Protein AF-B0S498-F1 (afdb_monomer_lite)

Radius of gyration: 23.7 Å; chains: 1; bounding box: 61×38×60 Å

Organism: Finegoldia magna (strain ATCC 29328 / DSM 20472 / WAL 2508) (NCBI:txid334413)

Sequence (225 aa):
MANLSDAFGKVTIRKEGKEMSLELLKKIFEQINTFYYGNLNISEDELEFDKPLDFSTTGRWSLCSTLKDYFDYGFDDFTKKELQNISGLIFDFDYTDYEPGCVLFEEGNITIRAIYEDDKLKTEFIYEESYPIGISAENLENYFIYDDAFDTFTEYGVKNFKKFLKEDLEYQDNEIFKKAYNKLLEMSCEELLKFFKDNEIRFCDNGEDISFVVENILDSVVVES

Structure (mmCIF, N/CA/C/O backbone):
data_AF-B0S498-F1
#
_entry.id   AF-B0S498-F1
#
loop_
_atom_site.group_PDB
_atom_site.id
_atom_site.type_symbol
_atom_site.label_atom_id
_atom_site.label_alt_id
_atom_site.label_comp_id
_atom_site.label_asym_id
_atom_site.label_entity_id
_atom_site.label_seq_id
_atom_site.pdbx_PDB_ins_code
_atom_site.Cartn_x
_atom_site.Cartn_y
_atom_site.Cartn_z
_atom_site.occupancy
_atom_site.B_iso_or_equiv
_atom_site.auth_seq_id
_atom_site.auth_comp_id
_atom_site.auth_asym_id
_atom_site.auth_atom_id
_atom_site.pdbx_PDB_model_num
ATOM 1 N N . MET A 1 1 ? -2.051 -22.794 -4.643 1.00 48.28 1 MET A N 1
ATOM 2 C CA . MET A 1 1 ? -1.201 -21.912 -3.820 1.00 48.28 1 MET A CA 1
ATOM 3 C C . MET A 1 1 ? -2.093 -20.785 -3.345 1.00 48.28 1 MET A C 1
ATOM 5 O O . MET A 1 1 ? -3.055 -20.494 -4.041 1.00 48.28 1 MET A O 1
ATOM 9 N N . ALA A 1 2 ? -1.891 -20.269 -2.136 1.00 54.16 2 ALA A N 1
ATOM 10 C CA . ALA A 1 2 ? -2.567 -19.036 -1.761 1.00 54.16 2 ALA A CA 1
ATOM 11 C C . ALA A 1 2 ? -1.834 -17.903 -2.467 1.00 54.16 2 ALA A C 1
ATOM 13 O O . ALA A 1 2 ? -0.607 -17.874 -2.405 1.00 54.16 2 ALA A O 1
ATOM 14 N N . ASN A 1 3 ? -2.563 -17.055 -3.171 1.00 72.81 3 ASN A N 1
ATOM 15 C CA . ASN A 1 3 ? -1.958 -15.900 -3.798 1.00 72.81 3 ASN A CA 1
ATOM 16 C C . ASN A 1 3 ? -1.733 -14.828 -2.732 1.00 72.81 3 ASN A C 1
ATOM 18 O O . ASN A 1 3 ? -2.527 -14.712 -1.788 1.00 72.81 3 ASN A O 1
ATOM 22 N N . LEU A 1 4 ? -0.627 -14.111 -2.872 1.00 81.38 4 LEU A N 1
ATOM 23 C CA . LEU A 1 4 ? -0.276 -12.993 -2.015 1.00 81.38 4 LEU A CA 1
ATOM 24 C C . LEU A 1 4 ? -0.500 -11.720 -2.815 1.00 81.38 4 LEU A C 1
ATOM 26 O O . LEU A 1 4 ? -0.072 -11.660 -3.966 1.00 81.38 4 LEU A O 1
ATOM 30 N N . SER A 1 5 ? -1.193 -10.768 -2.205 1.00 86.69 5 SER A N 1
ATOM 31 C CA . SER A 1 5 ? -1.403 -9.439 -2.760 1.00 86.69 5 SER A CA 1
ATOM 32 C C . SER A 1 5 ? -0.583 -8.444 -1.963 1.00 86.69 5 SER A C 1
ATOM 34 O O . SER A 1 5 ? -0.554 -8.519 -0.728 1.00 86.69 5 SER A O 1
ATOM 36 N N . ASP A 1 6 ? 0.061 -7.526 -2.665 1.00 89.62 6 ASP A N 1
ATOM 37 C CA . ASP A 1 6 ? 0.717 -6.370 -2.083 1.00 89.62 6 ASP A CA 1
ATOM 38 C C . ASP A 1 6 ? -0.155 -5.144 -2.328 1.00 89.62 6 ASP A C 1
ATOM 40 O O . ASP A 1 6 ? -0.493 -4.819 -3.466 1.00 89.62 6 ASP A O 1
ATOM 44 N N . ALA A 1 7 ? -0.506 -4.450 -1.248 1.00 92.06 7 ALA A N 1
ATOM 45 C CA . ALA A 1 7 ? -1.235 -3.199 -1.318 1.00 92.06 7 ALA A CA 1
ATOM 46 C C . ALA A 1 7 ? -0.458 -2.076 -0.644 1.00 92.06 7 ALA A C 1
ATOM 48 O O . ALA A 1 7 ? 0.172 -2.263 0.399 1.00 92.06 7 ALA A O 1
ATOM 49 N N . PHE A 1 8 ? -0.527 -0.890 -1.225 1.00 93.06 8 PHE A N 1
ATOM 50 C CA . PHE A 1 8 ? 0.131 0.304 -0.716 1.00 93.06 8 PHE A CA 1
ATOM 51 C C . PHE A 1 8 ? -0.717 1.537 -0.992 1.00 93.06 8 PHE A C 1
ATOM 53 O O . PHE A 1 8 ? -1.588 1.535 -1.861 1.00 93.06 8 PHE A O 1
ATOM 60 N N . GLY A 1 9 ? -0.462 2.607 -0.251 1.00 94.31 9 GLY A N 1
ATOM 61 C CA . GLY A 1 9 ? -1.152 3.871 -0.456 1.00 94.31 9 GLY A CA 1
ATOM 62 C C . GLY A 1 9 ? -1.190 4.711 0.805 1.00 94.31 9 GLY A C 1
ATOM 63 O O . GLY A 1 9 ? -0.246 4.713 1.599 1.00 94.31 9 GLY A O 1
ATOM 64 N N . LYS A 1 10 ? -2.292 5.437 0.989 1.00 96.00 10 LYS A N 1
ATOM 65 C CA . LYS A 1 10 ? -2.517 6.295 2.149 1.00 96.00 10 LYS A CA 1
ATOM 66 C C . LYS A 1 10 ? -3.652 5.764 3.008 1.00 96.00 10 LYS A C 1
ATOM 68 O O . LYS A 1 10 ? -4.699 5.376 2.507 1.00 96.00 10 LYS A O 1
ATOM 73 N N . VAL A 1 11 ? -3.476 5.827 4.321 1.00 96.00 11 VAL A N 1
ATOM 74 C CA . VAL A 1 11 ? -4.540 5.568 5.289 1.00 96.00 11 VAL A CA 1
ATOM 75 C C . VAL A 1 11 ? -4.715 6.763 6.210 1.00 96.00 11 VAL A C 1
ATOM 77 O O . VAL A 1 11 ? -3.753 7.297 6.756 1.00 96.00 11 VAL A O 1
ATOM 80 N N . THR A 1 12 ? -5.957 7.200 6.393 1.00 97.00 12 THR A N 1
ATOM 81 C CA . THR A 1 12 ? -6.322 8.226 7.372 1.00 97.00 12 THR A CA 1
ATOM 82 C C . THR A 1 12 ? -7.099 7.585 8.509 1.00 97.00 12 THR A C 1
ATOM 84 O O . THR A 1 12 ? -8.180 7.027 8.310 1.00 97.00 12 THR A O 1
ATOM 87 N N . ILE A 1 13 ? -6.565 7.694 9.724 1.00 95.88 13 ILE A N 1
ATOM 88 C CA . ILE A 1 13 ? -7.162 7.097 10.921 1.00 95.88 13 ILE A CA 1
ATOM 89 C C . ILE A 1 13 ? -7.953 8.170 11.670 1.00 95.88 13 ILE A C 1
ATOM 91 O O . ILE A 1 13 ? -7.397 9.174 12.114 1.00 95.88 13 ILE A O 1
ATOM 95 N N . ARG A 1 14 ? -9.259 7.965 11.836 1.00 95.94 14 ARG A N 1
ATOM 96 C CA . ARG A 1 14 ? -10.190 8.898 12.494 1.00 95.94 14 ARG A CA 1
ATOM 97 C C . ARG A 1 14 ? -10.864 8.231 13.686 1.00 95.94 14 ARG A C 1
ATOM 99 O O . ARG A 1 14 ? -10.875 7.009 13.799 1.00 95.94 14 ARG A O 1
ATOM 106 N N . LYS A 1 15 ? -11.467 9.025 14.571 1.00 94.06 15 LYS A N 1
ATOM 107 C CA . LYS A 1 15 ? -12.192 8.517 15.746 1.00 94.06 15 LYS A CA 1
ATOM 108 C C . LYS A 1 15 ? -13.524 9.220 15.965 1.00 94.06 15 LYS A C 1
ATOM 110 O O . LYS A 1 15 ? -13.595 10.448 16.006 1.00 94.06 15 LYS A O 1
ATOM 115 N N . GLU A 1 16 ? -14.571 8.443 16.202 1.00 89.19 16 GLU A N 1
ATOM 116 C CA . GLU A 1 16 ? -15.878 8.938 16.638 1.00 89.19 16 GLU A CA 1
ATOM 117 C C . GLU A 1 16 ? -15.912 9.096 18.163 1.00 89.19 16 GLU A C 1
ATOM 119 O O . GLU A 1 16 ? -16.619 8.399 18.883 1.00 89.19 16 GLU A O 1
ATOM 124 N N . GLY A 1 17 ? -15.103 10.012 18.696 1.00 77.81 17 GLY A N 1
ATOM 125 C CA . GLY A 1 17 ? -15.084 10.287 20.132 1.00 77.81 17 GLY A CA 1
ATOM 126 C C . GLY A 1 17 ? -13.739 10.764 20.657 1.00 77.81 17 GLY A C 1
ATOM 127 O O . GLY A 1 17 ? -12.771 10.937 19.921 1.00 77.81 17 GLY A O 1
ATOM 128 N N . LYS A 1 18 ? -13.683 11.009 21.969 1.00 78.50 18 LYS A N 1
ATOM 129 C CA . LYS A 1 18 ? -12.478 11.516 22.650 1.00 78.50 18 LYS A CA 1
ATOM 130 C C . LYS A 1 18 ? -11.717 10.457 23.448 1.00 78.50 18 LYS A C 1
ATOM 132 O O . LYS A 1 18 ? -10.611 10.740 23.887 1.00 78.50 18 LYS A O 1
ATOM 137 N N . GLU A 1 19 ? -12.295 9.271 23.629 1.00 88.50 19 GLU A N 1
ATOM 138 C CA . GLU A 1 19 ? -11.745 8.222 24.501 1.00 88.50 19 GLU A CA 1
ATOM 139 C C . GLU A 1 19 ? -10.596 7.432 23.855 1.00 88.50 19 GLU A C 1
ATOM 141 O O . GLU A 1 19 ? -9.786 6.829 24.558 1.00 88.50 19 GLU A O 1
ATOM 146 N N . MET A 1 20 ? -10.494 7.457 22.523 1.00 92.88 20 MET A N 1
ATOM 147 C CA . MET A 1 20 ? -9.410 6.807 21.794 1.00 92.88 20 MET A CA 1
ATOM 148 C C . MET A 1 20 ? -8.131 7.659 21.842 1.00 92.88 20 MET A C 1
ATOM 150 O O . MET A 1 20 ? -8.094 8.789 21.327 1.00 92.88 20 MET A O 1
ATOM 154 N N . SER A 1 21 ? -7.083 7.113 22.465 1.00 92.50 21 SER A N 1
ATOM 155 C CA . SER A 1 21 ? -5.775 7.759 22.624 1.00 92.50 21 SER A CA 1
ATOM 156 C C . SER A 1 21 ? -4.760 7.265 21.593 1.00 92.50 21 SER A C 1
ATOM 158 O O . SER A 1 21 ? -4.960 6.237 20.945 1.00 92.50 21 SER A O 1
ATOM 160 N N . LEU A 1 22 ? -3.664 8.010 21.435 1.00 92.38 22 LEU A N 1
ATOM 161 C CA . LEU A 1 22 ? -2.587 7.614 20.531 1.00 92.38 22 LEU A CA 1
ATOM 162 C C . LEU A 1 22 ? -1.833 6.387 21.063 1.00 92.38 22 LEU A C 1
ATOM 164 O O . LEU A 1 22 ? -1.453 5.520 20.291 1.00 92.38 22 LEU A O 1
ATOM 168 N N . GLU A 1 23 ? -1.666 6.271 22.379 1.00 93.00 23 GLU A N 1
ATOM 169 C CA . GLU A 1 23 ? -1.033 5.109 23.013 1.00 93.00 23 GLU A CA 1
ATOM 170 C C . GLU A 1 23 ? -1.834 3.830 22.765 1.00 93.00 23 GLU A C 1
ATOM 172 O O . GLU A 1 23 ? -1.258 2.788 22.467 1.00 93.00 23 GLU A O 1
ATOM 177 N N . LEU A 1 24 ? -3.167 3.913 22.840 1.00 93.38 24 LEU A N 1
ATOM 178 C CA . LEU A 1 24 ? -4.020 2.777 22.509 1.00 93.38 24 LEU A CA 1
ATOM 179 C C . LEU A 1 24 ? -3.930 2.438 21.016 1.00 93.38 24 LEU A C 1
ATOM 181 O O . LEU A 1 24 ? -3.909 1.262 20.677 1.00 93.38 24 LEU A O 1
ATOM 185 N N . LEU A 1 25 ? -3.817 3.440 20.134 1.00 92.75 25 LEU A N 1
ATOM 186 C CA . LEU A 1 25 ? -3.608 3.211 18.701 1.00 92.75 25 LEU A CA 1
ATOM 187 C C . LEU A 1 25 ? -2.292 2.471 18.440 1.00 92.75 25 LEU A C 1
ATOM 189 O O . LEU A 1 25 ? -2.287 1.494 17.702 1.00 92.75 25 LEU A O 1
ATOM 193 N N . LYS A 1 26 ? -1.198 2.881 19.086 1.00 91.19 26 LYS A N 1
ATOM 194 C CA . LYS A 1 26 ? 0.100 2.200 18.969 1.00 91.19 26 LYS A CA 1
ATOM 195 C C . LYS A 1 26 ? 0.010 0.736 19.397 1.00 91.19 26 LYS A C 1
ATOM 197 O O . LYS A 1 26 ? 0.412 -0.138 18.642 1.00 91.19 26 LYS A O 1
ATOM 202 N N . LYS A 1 27 ? -0.645 0.462 20.530 1.00 90.44 27 LYS A N 1
ATOM 203 C CA . LYS A 1 27 ? -0.898 -0.910 21.002 1.00 90.44 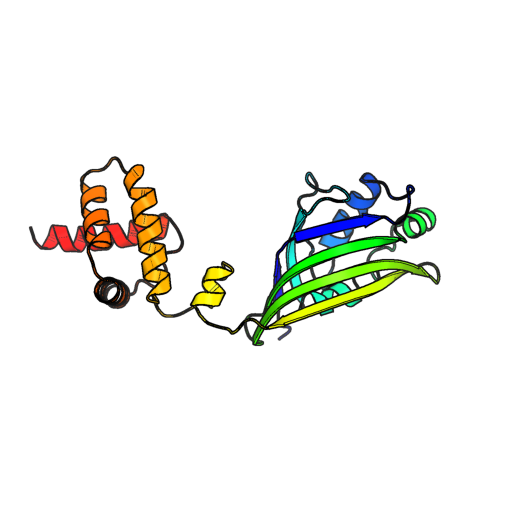27 LYS A CA 1
ATOM 204 C C . LYS A 1 27 ? -1.705 -1.750 19.998 1.00 90.44 27 LYS A C 1
ATOM 206 O O . LYS A 1 27 ? -1.483 -2.949 19.883 1.00 90.44 27 LYS A O 1
ATOM 211 N N . ILE A 1 28 ? -2.655 -1.147 19.276 1.00 89.88 28 ILE A N 1
ATOM 212 C CA . ILE A 1 28 ? -3.391 -1.833 18.199 1.00 89.88 28 ILE A CA 1
ATOM 213 C C . ILE A 1 28 ? -2.435 -2.227 17.068 1.00 89.88 28 ILE A C 1
ATOM 215 O O . ILE A 1 28 ? -2.462 -3.371 16.628 1.00 89.88 28 ILE A O 1
ATOM 219 N N . PHE A 1 29 ? -1.580 -1.308 16.617 1.00 87.38 29 PHE A N 1
ATOM 220 C CA . PHE A 1 29 ? -0.635 -1.563 15.525 1.00 87.38 29 PHE A CA 1
ATOM 221 C C . PHE A 1 29 ? 0.437 -2.598 15.879 1.00 87.38 29 PHE A C 1
ATOM 223 O O . PHE A 1 29 ? 0.739 -3.449 15.045 1.00 87.38 29 PHE A O 1
ATOM 230 N N . GLU A 1 30 ? 0.927 -2.607 17.121 1.00 85.12 30 GLU A N 1
ATOM 231 C CA . GLU A 1 30 ? 1.810 -3.669 17.630 1.00 85.12 30 GLU A CA 1
ATOM 232 C C . GLU A 1 30 ? 1.182 -5.058 17.449 1.00 85.12 30 GLU A C 1
ATOM 234 O O . GLU A 1 30 ? 1.871 -6.023 17.120 1.00 85.12 30 GLU A O 1
ATOM 239 N N . GLN A 1 31 ? -0.139 -5.154 17.623 1.00 82.62 31 GLN A N 1
ATOM 240 C CA . GLN A 1 31 ? -0.850 -6.418 17.524 1.00 82.62 31 GLN A CA 1
ATOM 241 C C . GLN A 1 31 ? -1.204 -6.792 16.086 1.00 82.62 31 GLN A C 1
ATOM 243 O O . GLN A 1 31 ? -1.031 -7.944 15.685 1.00 82.62 31 GLN A O 1
ATOM 248 N N . ILE A 1 32 ? -1.663 -5.832 15.285 1.00 78.69 32 ILE A N 1
ATOM 249 C CA . ILE A 1 32 ? -2.061 -6.096 13.899 1.00 78.69 32 ILE A CA 1
ATOM 250 C C . ILE A 1 32 ? -0.853 -6.397 13.002 1.00 78.69 32 ILE A C 1
ATOM 252 O O . ILE A 1 32 ? -0.960 -7.221 12.099 1.00 78.69 32 ILE A O 1
ATOM 256 N N . ASN A 1 33 ? 0.330 -5.859 13.303 1.00 65.31 33 ASN A N 1
ATOM 257 C CA . ASN A 1 33 ? 1.570 -6.224 12.603 1.00 65.31 33 ASN A CA 1
ATOM 258 C C . ASN A 1 33 ? 1.952 -7.710 12.738 1.00 65.31 33 ASN A C 1
ATOM 260 O O . ASN A 1 33 ? 2.867 -8.177 12.063 1.00 65.31 33 ASN A O 1
ATOM 264 N N . THR A 1 34 ? 1.272 -8.465 13.606 1.00 64.25 34 THR A N 1
ATOM 265 C CA . THR A 1 34 ? 1.464 -9.914 13.763 1.00 64.25 34 THR A CA 1
ATOM 266 C C . THR A 1 34 ? 0.379 -10.747 13.074 1.00 64.25 34 THR A C 1
ATOM 268 O O . THR A 1 34 ? 0.360 -11.976 13.207 1.00 64.25 34 THR A O 1
ATOM 271 N N . PHE A 1 35 ? -0.551 -10.107 12.359 1.00 63.66 35 PHE A N 1
ATOM 272 C CA . PHE A 1 35 ? -1.758 -10.755 11.875 1.00 63.66 35 PHE A CA 1
ATOM 273 C C . PHE A 1 35 ? -1.502 -11.693 10.690 1.00 63.66 35 PHE A C 1
ATOM 275 O O . PHE A 1 35 ? -0.927 -11.341 9.668 1.00 63.66 35 PHE A O 1
ATOM 282 N N . TYR A 1 36 ? -2.000 -12.925 10.816 1.00 59.09 36 TYR A N 1
ATOM 283 C CA . TYR A 1 36 ? -1.701 -14.031 9.900 1.00 59.09 36 TYR A CA 1
ATOM 284 C C . TYR A 1 36 ? -2.183 -13.818 8.452 1.00 59.09 36 TYR A C 1
ATOM 286 O O . TYR A 1 36 ? -1.681 -14.477 7.541 1.00 59.09 36 TYR A O 1
ATOM 294 N N . TYR A 1 37 ? -3.173 -12.947 8.237 1.00 63.12 37 TYR A N 1
ATOM 295 C CA . TYR A 1 37 ? -3.784 -12.735 6.920 1.00 63.12 37 TYR A CA 1
ATOM 296 C C . TYR A 1 37 ? -3.273 -11.493 6.187 1.00 63.12 37 TYR A C 1
ATOM 298 O O . TYR A 1 37 ? -3.496 -11.398 4.983 1.00 63.12 37 TYR A O 1
ATOM 306 N N . GLY A 1 38 ? -2.547 -10.605 6.867 1.00 66.88 38 GLY A N 1
ATOM 307 C CA . GLY A 1 38 ? -1.860 -9.476 6.255 1.00 66.88 38 GLY A CA 1
ATOM 308 C C . GLY A 1 38 ? -1.285 -8.522 7.295 1.00 66.88 38 GLY A C 1
ATOM 309 O O . GLY A 1 38 ? -1.884 -8.331 8.352 1.00 66.88 38 GLY A O 1
ATOM 310 N N . ASN A 1 39 ? -0.126 -7.939 6.993 1.00 75.50 39 ASN A N 1
ATOM 311 C CA . ASN A 1 39 ? 0.578 -7.026 7.895 1.00 75.50 39 ASN A CA 1
ATOM 312 C C . ASN A 1 39 ? 0.369 -5.580 7.441 1.00 75.50 39 ASN A C 1
ATOM 314 O O . ASN A 1 39 ? 0.920 -5.204 6.413 1.00 75.50 39 ASN A O 1
ATOM 318 N N . LEU A 1 40 ? -0.363 -4.756 8.201 1.00 83.56 40 LEU A N 1
ATOM 319 C CA . LEU A 1 40 ? -0.485 -3.326 7.896 1.00 83.56 40 LEU A CA 1
ATOM 320 C C . LEU A 1 40 ? 0.714 -2.544 8.443 1.00 83.56 40 LEU A C 1
ATOM 322 O O . LEU A 1 40 ? 0.694 -2.065 9.576 1.00 83.56 40 LEU A O 1
ATOM 326 N N . ASN A 1 41 ? 1.734 -2.356 7.614 1.00 85.25 41 ASN A N 1
ATOM 327 C CA . ASN A 1 41 ? 2.936 -1.633 7.997 1.00 85.25 41 ASN A CA 1
ATOM 328 C C . ASN A 1 41 ? 2.710 -0.122 7.894 1.00 85.25 41 ASN A C 1
ATOM 330 O O . ASN A 1 41 ? 2.558 0.425 6.802 1.00 85.25 41 ASN A O 1
ATOM 334 N N . ILE A 1 42 ? 2.747 0.548 9.043 1.00 84.94 42 ILE A N 1
ATOM 335 C CA . ILE A 1 42 ? 2.844 2.004 9.178 1.00 84.94 42 ILE A CA 1
ATOM 336 C C . ILE A 1 42 ? 3.977 2.283 10.162 1.00 84.94 42 ILE A C 1
ATOM 338 O O . ILE A 1 42 ? 4.123 1.568 11.155 1.00 84.94 42 ILE A O 1
ATOM 342 N N . SER A 1 43 ? 4.776 3.319 9.913 1.00 79.94 43 SER A N 1
ATOM 343 C CA . SER A 1 43 ? 5.805 3.742 10.864 1.00 79.94 43 SER A CA 1
ATOM 344 C C . SER A 1 43 ? 5.161 4.163 12.194 1.00 79.94 43 SER A C 1
ATOM 346 O O . SER A 1 43 ? 4.377 5.111 12.247 1.00 79.94 43 SER A O 1
ATOM 348 N N . GLU A 1 44 ? 5.480 3.470 13.291 1.00 74.31 44 GLU A N 1
ATOM 349 C CA . GLU A 1 44 ? 4.886 3.730 14.616 1.00 74.31 44 GLU A CA 1
ATOM 350 C C . GLU A 1 44 ? 5.156 5.151 15.140 1.00 74.31 44 GLU A C 1
ATOM 352 O O . GLU A 1 44 ? 4.378 5.698 15.935 1.00 74.31 44 GLU A O 1
ATOM 357 N N . ASP A 1 45 ? 6.262 5.753 14.700 1.00 80.25 45 ASP A N 1
ATOM 358 C CA . ASP A 1 45 ? 6.646 7.127 15.026 1.00 80.25 45 ASP A CA 1
ATOM 359 C C . ASP A 1 45 ? 5.831 8.168 14.244 1.00 80.25 45 ASP A C 1
ATOM 361 O O . ASP A 1 45 ? 5.769 9.330 14.648 1.00 80.25 45 ASP A O 1
ATOM 365 N N . GLU A 1 46 ? 5.160 7.748 13.170 1.00 84.38 46 GLU A N 1
ATOM 366 C CA . GLU A 1 46 ? 4.336 8.595 12.303 1.00 84.38 46 GLU A CA 1
ATOM 367 C C . GLU A 1 46 ? 2.836 8.453 12.582 1.00 84.38 46 GLU A C 1
ATOM 369 O O . GLU A 1 46 ? 2.043 9.226 12.047 1.00 84.38 46 GLU A O 1
ATOM 374 N N . LEU A 1 47 ? 2.429 7.506 13.440 1.00 89.88 47 LEU A N 1
ATOM 375 C CA . LEU A 1 47 ? 1.024 7.313 13.793 1.00 89.88 47 LEU A CA 1
ATOM 376 C C . LEU A 1 47 ? 0.416 8.601 14.363 1.00 89.88 47 LEU A C 1
ATOM 378 O O . LEU A 1 47 ? 0.807 9.097 15.422 1.00 89.88 47 LEU A O 1
ATOM 382 N N . GLU A 1 48 ? -0.602 9.106 13.675 1.00 92.44 48 GLU A N 1
ATOM 383 C CA . GLU A 1 48 ? -1.360 10.285 14.068 1.00 92.44 48 GLU A CA 1
ATOM 384 C C . GLU A 1 48 ? -2.807 10.171 13.574 1.00 92.44 48 GLU A C 1
ATOM 386 O O . GLU A 1 48 ? -3.090 9.556 12.547 1.00 92.44 48 GLU A O 1
ATOM 391 N N . PHE A 1 49 ? -3.743 10.762 14.319 1.00 94.44 49 PHE A N 1
ATOM 392 C CA . PHE A 1 49 ? -5.130 10.855 13.872 1.00 94.44 49 PHE A CA 1
ATOM 393 C C . PHE A 1 49 ? -5.295 11.954 12.824 1.00 94.44 49 PHE A C 1
ATOM 395 O O . PHE A 1 49 ? -4.597 12.967 12.854 1.00 94.44 49 PHE A O 1
ATOM 402 N N . ASP A 1 50 ? -6.285 11.778 11.951 1.00 95.12 50 ASP A N 1
ATOM 403 C CA . ASP A 1 50 ? -6.753 12.789 11.001 1.00 95.12 50 ASP A CA 1
ATOM 404 C C . ASP A 1 50 ? -5.666 13.285 10.025 1.00 95.12 50 ASP A C 1
ATOM 406 O O . ASP A 1 50 ? -5.777 14.371 9.451 1.00 95.12 50 ASP A O 1
ATOM 410 N N . LYS A 1 51 ? -4.621 12.475 9.812 1.00 94.31 51 LYS A N 1
ATOM 411 C CA . LYS A 1 51 ? -3.585 12.696 8.803 1.00 94.31 51 LYS A CA 1
ATOM 412 C C . LYS A 1 51 ? -3.472 11.493 7.868 1.00 94.31 51 LYS A C 1
ATOM 414 O O . LYS A 1 51 ? -3.585 10.366 8.345 1.00 94.31 51 LYS A O 1
ATOM 419 N N . PRO A 1 52 ? -3.221 11.719 6.567 1.00 95.56 52 PRO A N 1
ATOM 420 C CA . PRO A 1 52 ? -2.861 10.647 5.651 1.00 95.56 52 PRO A CA 1
ATOM 421 C C . PRO A 1 52 ? -1.472 10.103 5.998 1.00 95.56 52 PRO A C 1
ATOM 423 O O . PRO A 1 52 ? -0.497 10.857 5.991 1.00 95.56 52 PRO A O 1
ATOM 426 N N . LEU A 1 53 ? -1.393 8.806 6.272 1.00 93.81 53 LEU A N 1
ATOM 427 C CA . LEU A 1 53 ? -0.167 8.069 6.572 1.00 93.81 53 LEU A CA 1
ATOM 428 C C . LEU A 1 53 ? 0.131 7.106 5.432 1.00 93.81 53 LEU A C 1
ATOM 430 O O . LEU A 1 53 ? -0.795 6.504 4.894 1.00 93.81 53 LEU A O 1
ATOM 434 N N . ASP A 1 54 ? 1.400 6.959 5.064 1.00 93.12 54 ASP A N 1
ATOM 435 C CA . ASP A 1 54 ? 1.799 5.898 4.142 1.00 93.12 54 ASP A CA 1
ATOM 436 C C . ASP A 1 54 ? 1.587 4.535 4.797 1.00 93.12 54 ASP A C 1
ATOM 438 O O . ASP A 1 54 ? 1.923 4.339 5.968 1.00 93.12 54 ASP A O 1
ATOM 442 N N . PHE A 1 55 ? 1.032 3.596 4.037 1.00 92.06 55 PHE A N 1
ATOM 443 C CA . PHE A 1 55 ? 0.975 2.202 4.444 1.00 92.06 55 PHE A CA 1
ATOM 444 C C . PHE A 1 55 ? 1.439 1.287 3.321 1.00 92.06 55 PHE A C 1
ATOM 446 O O . PHE A 1 55 ? 1.291 1.587 2.133 1.00 92.06 55 PHE A O 1
ATOM 453 N N . SER A 1 56 ? 1.943 0.130 3.725 1.00 90.56 56 SER A N 1
ATOM 454 C CA . SER A 1 56 ? 2.078 -1.031 2.859 1.00 90.56 56 SER A CA 1
ATOM 455 C C . SER A 1 56 ? 1.587 -2.271 3.589 1.00 90.56 56 SER A C 1
ATOM 457 O O . SER A 1 56 ? 1.670 -2.370 4.813 1.00 90.56 56 SER A O 1
ATOM 459 N N . THR A 1 57 ? 1.052 -3.230 2.852 1.00 88.19 57 THR A N 1
ATOM 460 C CA . THR A 1 57 ? 0.662 -4.523 3.397 1.00 88.19 57 THR A CA 1
ATOM 461 C C . THR A 1 57 ? 0.862 -5.615 2.377 1.00 88.19 57 THR A C 1
ATOM 463 O O . THR A 1 57 ? 0.592 -5.432 1.198 1.00 88.19 57 THR A O 1
ATOM 466 N N . THR A 1 58 ? 1.276 -6.771 2.875 1.00 86.44 58 THR A N 1
ATOM 467 C CA . THR A 1 58 ? 1.290 -8.017 2.118 1.00 86.44 58 THR A CA 1
ATOM 468 C C . THR A 1 58 ? 0.276 -8.929 2.774 1.00 86.44 58 THR A C 1
ATOM 470 O O . THR A 1 58 ? 0.393 -9.228 3.967 1.00 86.44 58 THR A O 1
ATOM 473 N N . GLY A 1 59 ? -0.741 -9.332 2.023 1.00 80.75 59 GLY A N 1
ATOM 474 C CA . GLY A 1 59 ? -1.871 -10.102 2.521 1.00 80.75 59 GLY A CA 1
ATOM 475 C C . GLY A 1 59 ? -2.128 -11.355 1.705 1.00 80.75 59 GLY A C 1
ATOM 476 O O . GLY A 1 59 ? -1.689 -11.507 0.566 1.00 80.75 59 GLY A O 1
ATOM 477 N N . ARG A 1 60 ? -2.858 -12.291 2.306 1.00 75.62 60 ARG A N 1
ATOM 478 C CA . ARG A 1 60 ? -3.422 -13.422 1.575 1.00 75.62 60 ARG A CA 1
ATOM 479 C C . ARG A 1 60 ? -4.706 -12.920 0.918 1.00 75.62 60 ARG A C 1
ATOM 481 O O . ARG A 1 60 ? -5.674 -12.696 1.638 1.00 75.62 60 ARG A O 1
ATOM 488 N N . TRP A 1 61 ? -4.711 -12.818 -0.415 1.00 82.19 61 TRP A N 1
ATOM 489 C CA . TRP A 1 61 ? -5.750 -12.156 -1.232 1.00 82.19 61 TRP A CA 1
ATOM 490 C C . TRP A 1 61 ? -5.701 -10.619 -1.197 1.00 82.19 61 TRP A C 1
ATOM 492 O O . TRP A 1 61 ? -4.912 -10.036 -0.461 1.00 82.19 61 TRP A O 1
ATOM 502 N N . SER A 1 62 ? -6.591 -9.986 -1.969 1.00 87.62 62 SER A N 1
ATOM 503 C CA . SER A 1 62 ? -6.793 -8.530 -2.033 1.00 87.62 62 SER A CA 1
ATOM 504 C C . SER A 1 62 ? -6.858 -7.850 -0.656 1.00 87.62 62 SER A C 1
ATOM 506 O O . SER A 1 62 ? -7.417 -8.429 0.291 1.00 87.62 62 SER A O 1
ATOM 508 N N . LEU A 1 63 ? -6.476 -6.579 -0.580 1.00 90.44 63 LEU A N 1
ATOM 509 C CA . LEU A 1 63 ? -6.628 -5.708 0.582 1.00 90.44 63 LEU A CA 1
ATOM 510 C C . LEU A 1 63 ? -8.051 -5.737 1.143 1.00 90.44 63 LEU A C 1
ATOM 512 O O . LEU A 1 63 ? -8.224 -5.977 2.334 1.00 90.44 63 LEU A O 1
ATOM 516 N N . CYS A 1 64 ? -9.075 -5.574 0.299 1.00 89.81 64 CYS A N 1
ATOM 517 C CA . CYS A 1 64 ? -10.476 -5.625 0.733 1.00 89.81 64 CYS A CA 1
ATOM 518 C C . CYS A 1 64 ? -10.791 -6.915 1.506 1.00 89.81 64 CYS A C 1
ATOM 520 O O . CYS A 1 64 ? -11.363 -6.886 2.596 1.00 89.81 64 CYS A O 1
ATOM 522 N N . SER A 1 65 ? -10.366 -8.062 0.973 1.00 87.81 65 SER A N 1
ATOM 523 C CA . SER A 1 65 ? -10.552 -9.358 1.632 1.00 87.81 65 SER A CA 1
ATOM 524 C C . SER A 1 65 ? -9.798 -9.456 2.959 1.00 87.81 65 SER A C 1
ATOM 526 O O . SER A 1 65 ? -10.342 -10.012 3.909 1.00 87.81 65 SER A O 1
ATOM 528 N N . THR A 1 66 ? -8.593 -8.889 3.044 1.00 87.44 66 THR A N 1
ATOM 529 C CA . THR A 1 66 ? -7.815 -8.819 4.292 1.00 87.44 66 THR A CA 1
ATOM 530 C C . THR A 1 66 ? -8.512 -7.946 5.337 1.00 87.44 66 THR A C 1
ATOM 532 O O . THR A 1 66 ? -8.547 -8.292 6.517 1.00 87.44 66 THR A O 1
ATOM 535 N N . LEU A 1 67 ? -9.119 -6.838 4.908 1.00 90.56 67 LEU A N 1
ATOM 536 C CA . LEU A 1 67 ? -9.776 -5.889 5.799 1.00 90.56 67 LEU A CA 1
ATOM 537 C C . LEU A 1 67 ? -11.131 -6.383 6.336 1.00 90.56 67 LEU A C 1
ATOM 539 O O . LEU A 1 67 ? -11.577 -5.865 7.351 1.00 90.56 67 LEU A O 1
ATOM 543 N N . LYS A 1 68 ? -11.781 -7.384 5.722 1.00 88.88 68 LYS A N 1
ATOM 544 C CA . LYS A 1 68 ? -13.099 -7.912 6.161 1.00 88.88 68 LYS A CA 1
ATOM 545 C C . LYS A 1 68 ? -13.158 -8.338 7.617 1.00 88.88 68 LYS A C 1
ATOM 547 O O . LYS A 1 68 ? -14.158 -8.071 8.272 1.00 88.88 68 LYS A O 1
ATOM 552 N N . ASP A 1 69 ? -12.077 -8.931 8.101 1.00 86.50 69 ASP A N 1
ATOM 553 C CA . ASP A 1 69 ? -12.000 -9.488 9.448 1.00 86.50 69 ASP A CA 1
ATOM 554 C C . ASP A 1 69 ? -10.912 -8.785 10.286 1.00 86.50 69 ASP A C 1
ATOM 556 O O . ASP A 1 69 ? -10.364 -9.362 11.227 1.00 86.50 69 ASP A O 1
ATOM 560 N N . TYR A 1 70 ? -10.561 -7.544 9.927 1.00 88.06 70 TYR A N 1
ATOM 561 C CA . TYR A 1 70 ? -9.408 -6.815 10.469 1.00 88.06 70 TYR A CA 1
ATOM 562 C C . TYR A 1 70 ? -9.448 -6.642 11.994 1.00 88.06 70 TYR A C 1
ATOM 564 O O . TYR A 1 70 ? -8.434 -6.793 12.672 1.00 88.06 70 TYR A O 1
ATOM 572 N N . PHE A 1 71 ? -10.626 -6.351 12.550 1.00 90.88 71 PHE A N 1
ATOM 573 C CA . PHE A 1 71 ? -10.848 -6.200 13.992 1.00 90.88 71 PHE A CA 1
ATOM 574 C C . PHE A 1 71 ? -11.410 -7.447 14.677 1.00 90.88 71 PHE A C 1
ATOM 576 O O . PHE A 1 71 ? -11.565 -7.460 15.899 1.00 90.88 71 PHE A O 1
ATOM 583 N N . ASP A 1 72 ? -11.723 -8.490 13.914 1.00 89.38 72 ASP A N 1
ATOM 584 C CA . ASP A 1 72 ? -12.464 -9.658 14.395 1.00 89.38 72 ASP A CA 1
ATOM 585 C C . ASP A 1 72 ? -11.573 -10.617 15.203 1.00 89.38 72 ASP A C 1
ATOM 587 O O . ASP A 1 72 ? -12.059 -11.455 15.970 1.00 89.38 72 ASP A O 1
ATOM 591 N N . TYR A 1 73 ? -10.254 -10.475 15.062 1.00 83.88 73 TYR A N 1
ATOM 592 C CA . TYR A 1 73 ? -9.250 -11.365 15.631 1.00 83.88 73 TYR A CA 1
ATOM 593 C C . TYR A 1 73 ? -8.059 -10.588 16.200 1.00 83.88 73 TYR A C 1
ATOM 595 O O . TYR A 1 73 ? -7.766 -9.473 15.789 1.00 83.88 73 TYR A O 1
ATOM 603 N N . GLY A 1 74 ? -7.332 -11.203 17.138 1.00 80.25 74 GLY A N 1
ATOM 604 C CA . GLY A 1 74 ? -6.073 -10.658 17.658 1.00 80.25 74 GLY A CA 1
ATOM 605 C C . GLY A 1 74 ? -6.213 -9.709 18.849 1.00 80.25 74 GLY A C 1
ATOM 606 O O . GLY A 1 74 ? -5.201 -9.313 19.404 1.00 80.25 74 GLY A O 1
ATOM 607 N N . PHE A 1 75 ? -7.421 -9.398 19.322 1.00 87.88 75 PHE A N 1
ATOM 608 C CA . PHE A 1 75 ? -7.636 -8.439 20.419 1.00 87.88 75 PHE A CA 1
ATOM 609 C C . PHE A 1 75 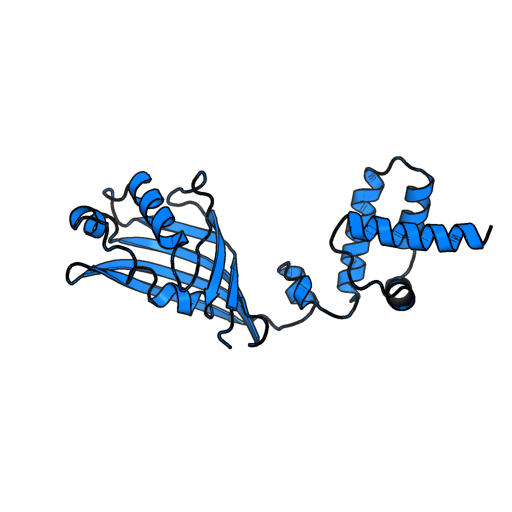? -7.900 -9.080 21.794 1.00 87.88 75 PHE A C 1
ATOM 611 O O . PHE A 1 75 ? -8.409 -8.417 22.696 1.00 87.88 75 PHE A O 1
ATOM 618 N N . ASP A 1 76 ? -7.539 -10.352 21.983 1.00 85.62 76 ASP A N 1
ATOM 619 C CA . ASP A 1 76 ? -7.820 -11.097 23.223 1.00 85.62 76 ASP A CA 1
ATOM 620 C C . ASP A 1 76 ? -7.097 -10.525 24.463 1.00 85.62 76 ASP A C 1
ATOM 622 O O . ASP A 1 76 ? -7.594 -10.650 25.584 1.00 85.62 76 ASP A O 1
ATOM 626 N N . ASP A 1 77 ? -5.958 -9.848 24.271 1.00 89.19 77 ASP A N 1
ATOM 627 C CA . ASP A 1 77 ? -5.161 -9.228 25.344 1.00 89.19 77 ASP A CA 1
ATOM 628 C C . ASP A 1 77 ? -5.654 -7.826 25.755 1.00 89.19 77 ASP A C 1
ATOM 630 O O . ASP A 1 77 ? -5.094 -7.182 26.653 1.00 89.19 77 ASP A O 1
ATOM 634 N N . PHE A 1 78 ? -6.701 -7.316 25.106 1.00 92.50 78 PHE A N 1
ATOM 635 C CA . PHE A 1 78 ? -7.289 -6.022 25.427 1.00 92.50 78 PHE A CA 1
ATOM 636 C C . PHE A 1 78 ? -8.393 -6.183 26.469 1.00 92.50 78 PHE A C 1
ATOM 638 O O . PHE A 1 78 ? -9.254 -7.060 26.414 1.00 92.50 78 PHE A O 1
ATOM 645 N N . THR A 1 79 ? -8.406 -5.280 27.441 1.00 94.88 79 THR A N 1
ATOM 646 C CA . THR A 1 79 ? -9.491 -5.204 28.414 1.00 94.88 79 THR A CA 1
ATOM 647 C C . THR A 1 79 ? -10.786 -4.761 27.738 1.00 94.88 79 THR A C 1
ATOM 649 O O . THR A 1 79 ? -10.782 -3.990 26.781 1.00 94.88 79 THR A O 1
ATOM 652 N N . LYS A 1 80 ? -11.932 -5.143 28.312 1.00 94.94 80 LYS A N 1
ATOM 653 C CA . LYS A 1 80 ? -13.255 -4.684 27.854 1.00 94.94 80 LYS A CA 1
ATOM 654 C C . LYS A 1 80 ? -13.344 -3.164 27.665 1.00 94.94 80 LYS A C 1
ATOM 656 O O . LYS A 1 80 ? -13.942 -2.703 26.701 1.00 94.94 80 LYS A O 1
ATOM 661 N N . LYS A 1 81 ? -12.743 -2.388 28.573 1.00 94.56 81 LYS A N 1
ATOM 662 C CA . LYS A 1 81 ? -12.729 -0.924 28.475 1.00 94.56 81 LYS A CA 1
ATOM 663 C C . LYS A 1 81 ? -11.910 -0.444 27.275 1.00 94.56 81 LYS A C 1
ATOM 665 O O . LYS A 1 81 ? -12.327 0.488 26.602 1.00 94.56 81 LYS A O 1
ATOM 670 N N . GLU A 1 82 ? -10.766 -1.067 27.003 1.00 95.19 82 GLU A N 1
ATOM 671 C CA . GLU A 1 82 ? -9.979 -0.744 25.811 1.00 95.19 82 GLU A CA 1
ATOM 672 C C . GLU A 1 82 ? -10.759 -1.082 24.540 1.00 95.19 82 GLU A C 1
ATOM 674 O O . GLU A 1 82 ? -10.893 -0.212 23.694 1.00 95.19 82 GLU A O 1
ATOM 679 N N . LEU A 1 83 ? -11.368 -2.269 24.442 1.00 95.00 83 LEU A N 1
ATOM 680 C CA . LEU A 1 83 ? -12.200 -2.644 23.288 1.00 95.00 83 LEU A CA 1
ATOM 681 C C . LEU A 1 83 ? -13.340 -1.637 23.046 1.00 95.00 83 LEU A C 1
ATOM 683 O O . LEU A 1 83 ? -13.572 -1.209 21.919 1.00 95.00 83 LEU A O 1
ATOM 687 N N . GLN A 1 84 ? -14.008 -1.191 24.113 1.00 94.25 84 GLN A N 1
ATOM 688 C CA . GLN A 1 84 ? -15.028 -0.140 24.034 1.00 94.25 84 GLN A CA 1
ATOM 689 C C . GLN A 1 84 ? -14.469 1.201 23.543 1.00 94.25 84 GLN A C 1
ATOM 691 O O . GLN A 1 84 ? -15.159 1.904 22.813 1.00 94.25 84 GLN A O 1
ATOM 696 N N . ASN A 1 85 ? -13.238 1.551 23.921 1.00 94.88 85 ASN A N 1
ATOM 697 C CA . ASN A 1 85 ? -12.573 2.774 23.471 1.00 94.88 85 ASN A CA 1
ATOM 698 C C . ASN A 1 85 ? -12.071 2.685 22.020 1.00 94.88 85 ASN A C 1
ATOM 700 O O . ASN A 1 85 ? -11.954 3.719 21.369 1.00 94.88 85 ASN A O 1
ATOM 704 N N . ILE A 1 86 ? -11.767 1.477 21.532 1.00 95.06 86 ILE A N 1
ATOM 705 C CA . ILE A 1 86 ? -11.400 1.213 20.131 1.00 95.06 86 ILE A CA 1
ATOM 706 C C . ILE A 1 86 ? -12.627 1.331 19.224 1.00 95.06 86 ILE A C 1
ATOM 708 O O . ILE A 1 86 ? -12.511 1.763 18.080 1.00 95.06 86 ILE A O 1
ATOM 712 N N . SER A 1 87 ? -13.813 0.979 19.725 1.00 95.19 87 SER A N 1
ATOM 713 C CA . SER A 1 87 ? -15.063 1.145 18.982 1.00 95.19 87 SER A CA 1
ATOM 714 C C . SER A 1 87 ? -15.229 2.588 18.488 1.00 95.19 87 SER A C 1
ATOM 716 O O . SER A 1 87 ? -15.096 3.540 19.255 1.00 95.19 87 SER A O 1
ATOM 718 N N . GLY A 1 88 ? -15.563 2.754 17.208 1.00 94.31 88 GLY A N 1
ATOM 719 C CA . GLY A 1 88 ? -15.657 4.061 16.549 1.00 94.31 88 GLY A CA 1
ATOM 720 C C . GLY A 1 88 ? -14.338 4.561 15.948 1.00 94.31 88 GLY A C 1
ATOM 721 O O . GLY A 1 88 ? -14.303 5.662 15.396 1.00 94.31 88 GLY A O 1
ATOM 722 N N . LEU A 1 89 ? -13.258 3.779 16.029 1.00 96.25 89 LEU A N 1
ATOM 723 C CA . LEU A 1 89 ? -12.054 3.989 15.231 1.00 96.25 89 LEU A CA 1
ATOM 724 C C . LEU A 1 89 ? -12.368 3.678 13.760 1.00 96.25 89 LEU A C 1
ATOM 726 O O . LEU A 1 89 ? -12.946 2.637 13.450 1.00 96.25 89 LEU A O 1
ATOM 730 N N . ILE A 1 90 ? -12.018 4.597 12.867 1.00 96.69 90 ILE A N 1
ATOM 731 C CA . ILE A 1 90 ? -12.304 4.530 11.433 1.00 96.69 90 ILE A CA 1
ATOM 732 C C . ILE A 1 90 ? -10.983 4.584 10.681 1.00 96.69 90 ILE A C 1
ATOM 734 O O . ILE A 1 90 ? -10.156 5.452 10.956 1.00 96.69 90 ILE A O 1
ATOM 738 N N . PHE A 1 91 ? -10.821 3.704 9.703 1.00 95.94 91 PHE A N 1
ATOM 739 C CA . PHE A 1 91 ? -9.688 3.700 8.788 1.00 95.94 91 PHE A CA 1
ATOM 740 C C . PHE A 1 91 ? -10.213 3.996 7.395 1.00 95.94 91 PHE A C 1
ATOM 742 O O . PHE A 1 91 ? -11.149 3.342 6.941 1.00 95.94 91 PHE A O 1
ATOM 749 N N . ASP A 1 92 ? -9.639 5.010 6.764 1.00 97.38 92 ASP A N 1
ATOM 750 C CA . ASP A 1 92 ? -9.967 5.432 5.409 1.00 97.38 92 ASP A CA 1
ATOM 751 C C . ASP A 1 92 ? -8.752 5.194 4.518 1.00 97.38 92 ASP A C 1
ATOM 753 O O . ASP A 1 92 ? -7.740 5.876 4.680 1.00 97.38 92 ASP A O 1
ATOM 757 N N . PHE A 1 93 ? -8.827 4.183 3.665 1.00 96.94 93 PHE A N 1
ATOM 758 C CA . PHE A 1 93 ? -7.749 3.738 2.797 1.00 96.94 93 PHE A CA 1
ATOM 759 C C . PHE A 1 93 ? -7.973 4.263 1.386 1.00 96.94 93 PHE A C 1
ATOM 761 O O . PHE A 1 93 ? -9.020 4.003 0.801 1.00 96.94 93 PHE A O 1
ATOM 768 N N . ASP A 1 94 ? -6.959 4.920 0.842 1.00 97.00 94 ASP A N 1
ATOM 769 C CA . ASP A 1 94 ? -6.774 5.171 -0.584 1.00 97.00 94 ASP A CA 1
ATOM 770 C C . ASP A 1 94 ? -5.598 4.300 -1.031 1.00 97.00 94 ASP A C 1
ATOM 772 O O . ASP A 1 94 ? -4.484 4.457 -0.518 1.00 97.00 94 ASP A O 1
ATOM 776 N N . TYR A 1 95 ? -5.862 3.305 -1.874 1.00 95.25 95 TYR A N 1
ATOM 777 C CA . TYR A 1 95 ? -4.950 2.183 -2.075 1.00 95.25 95 TYR A CA 1
ATOM 778 C C . TYR A 1 95 ? -4.744 1.830 -3.542 1.00 95.25 95 TYR A C 1
ATOM 780 O O . TYR A 1 95 ? -5.612 2.032 -4.385 1.00 95.25 95 TYR A O 1
ATOM 788 N N . THR A 1 96 ? -3.589 1.235 -3.815 1.00 94.81 96 THR A N 1
ATOM 789 C CA . THR A 1 96 ? -3.324 0.369 -4.963 1.00 94.81 96 THR A CA 1
ATOM 790 C C . THR A 1 96 ? -3.100 -1.040 -4.437 1.00 94.81 96 THR A C 1
ATOM 792 O O . THR A 1 96 ? -2.420 -1.203 -3.427 1.00 94.81 96 THR A O 1
ATOM 795 N N . ASP A 1 97 ? -3.676 -2.042 -5.090 1.00 93.25 97 ASP A N 1
ATOM 796 C CA . ASP A 1 97 ? -3.540 -3.454 -4.732 1.00 93.25 97 ASP A CA 1
ATOM 797 C C . ASP A 1 97 ? -3.133 -4.273 -5.953 1.00 93.25 97 ASP A C 1
ATOM 799 O O . ASP A 1 97 ? -3.656 -4.079 -7.058 1.00 93.25 97 ASP A O 1
ATOM 803 N N . TYR A 1 98 ? -2.177 -5.172 -5.753 1.00 90.50 98 TYR A N 1
ATOM 804 C CA . TYR A 1 98 ? -1.544 -5.930 -6.816 1.00 90.50 98 TYR A CA 1
ATOM 805 C C . TYR A 1 98 ? -1.265 -7.377 -6.394 1.00 90.50 98 TYR A C 1
ATOM 807 O O . TYR A 1 98 ? -0.501 -7.635 -5.467 1.00 90.50 98 TYR A O 1
ATOM 815 N N . GLU A 1 99 ? -1.847 -8.336 -7.122 1.00 87.62 99 GLU A N 1
ATOM 816 C CA . GLU A 1 99 ? -1.666 -9.775 -6.885 1.00 87.62 99 GLU A CA 1
ATOM 817 C C . GLU A 1 99 ? -0.979 -10.441 -8.093 1.00 87.62 99 GLU A C 1
ATOM 819 O O . GLU A 1 99 ? -1.648 -10.783 -9.090 1.00 87.62 99 GLU A O 1
ATOM 824 N N . PRO A 1 100 ? 0.342 -10.691 -8.025 1.00 70.88 100 PRO A N 1
ATOM 825 C CA . PRO A 1 100 ? 1.042 -11.391 -9.087 1.00 70.88 100 PRO A CA 1
ATOM 826 C C . PRO A 1 100 ? 0.531 -12.834 -9.201 1.00 70.88 100 PRO A C 1
ATOM 828 O O . PRO A 1 100 ? 0.534 -13.625 -8.257 1.00 70.88 100 PRO A O 1
ATOM 831 N N . GLY A 1 101 ? 0.055 -13.193 -10.396 1.00 67.56 101 GLY A N 1
ATOM 832 C CA . GLY A 1 101 ? -0.444 -14.538 -10.710 1.00 67.56 101 GLY A CA 1
ATOM 833 C C . GLY A 1 101 ? -1.965 -14.719 -10.661 1.00 67.56 101 GLY A C 1
ATOM 834 O O . GLY A 1 101 ? -2.444 -15.793 -11.036 1.00 67.56 101 GLY A O 1
ATOM 835 N N . CYS A 1 102 ? -2.737 -13.699 -10.274 1.00 59.44 102 CYS A N 1
ATOM 836 C CA . CYS A 1 102 ? -4.207 -13.755 -10.300 1.00 59.44 102 CYS A CA 1
ATOM 837 C C . CYS A 1 102 ? -4.906 -12.546 -10.914 1.00 59.44 102 CYS A C 1
ATOM 839 O O . CYS A 1 102 ? -6.133 -12.473 -10.905 1.00 59.44 102 CYS A O 1
ATOM 841 N N . VAL A 1 103 ? -4.130 -11.701 -11.598 1.00 71.62 103 VAL A N 1
ATOM 842 C CA . VAL A 1 103 ? -4.635 -10.625 -12.461 1.00 71.62 103 VAL A CA 1
ATOM 843 C C . VAL A 1 103 ? -5.460 -9.596 -11.668 1.00 71.62 103 VAL A C 1
ATOM 845 O O . VAL A 1 103 ? -6.393 -9.003 -12.204 1.00 71.62 103 VAL A O 1
ATOM 848 N N . LEU A 1 104 ? -5.137 -9.394 -10.386 1.00 85.81 104 LEU A N 1
ATOM 849 C CA . LEU A 1 104 ? -5.639 -8.261 -9.615 1.00 85.81 104 LEU A CA 1
ATOM 850 C C . LEU A 1 104 ? -4.626 -7.131 -9.750 1.00 85.81 104 LEU A C 1
ATOM 852 O O . LEU A 1 104 ? -3.465 -7.283 -9.377 1.00 85.81 104 LEU A O 1
ATOM 856 N N . PHE A 1 105 ? -5.077 -6.025 -10.319 1.00 91.50 105 PHE A N 1
ATOM 857 C CA . PHE A 1 105 ? -4.380 -4.756 -10.275 1.00 91.50 105 PHE A CA 1
ATOM 858 C C . PHE A 1 105 ? -5.464 -3.691 -10.244 1.00 91.50 105 PHE A C 1
ATOM 860 O O . PHE A 1 105 ? -6.225 -3.566 -11.203 1.00 91.50 105 PHE A O 1
ATOM 867 N N . GLU A 1 106 ? -5.616 -3.003 -9.124 1.00 93.94 106 GLU A N 1
ATOM 868 C CA . GLU A 1 106 ? -6.680 -2.020 -8.940 1.00 93.94 106 GLU A CA 1
ATOM 869 C C . GLU A 1 106 ? -6.241 -0.887 -8.023 1.00 93.94 106 GLU A C 1
ATOM 871 O O . GLU A 1 106 ? -5.368 -1.054 -7.175 1.00 93.94 106 GLU A O 1
ATOM 876 N N . GLU A 1 107 ? -6.879 0.260 -8.202 1.00 95.31 107 GLU A N 1
ATOM 877 C CA . GLU A 1 107 ? -6.890 1.336 -7.221 1.00 95.31 107 GLU A CA 1
ATOM 878 C C . GLU A 1 107 ? -8.273 1.419 -6.591 1.00 95.31 107 GLU A C 1
ATOM 880 O O . GLU A 1 107 ? -9.276 1.059 -7.211 1.00 95.31 107 GLU A O 1
ATOM 885 N N . GLY A 1 108 ? -8.361 1.882 -5.356 1.00 95.75 108 GLY A N 1
ATOM 886 C CA . GLY A 1 108 ? -9.642 1.907 -4.679 1.00 95.75 108 GLY A CA 1
ATOM 887 C C . GLY A 1 108 ? -9.635 2.704 -3.399 1.00 95.75 108 GLY A C 1
ATOM 888 O O . GLY A 1 108 ? -8.611 3.189 -2.925 1.00 95.75 108 GLY A O 1
ATOM 889 N N . ASN A 1 109 ? -10.833 2.883 -2.866 1.00 97.06 109 ASN A N 1
ATOM 890 C CA . ASN A 1 109 ? -11.087 3.588 -1.626 1.00 97.06 109 ASN A CA 1
ATOM 891 C C . ASN A 1 109 ? -11.914 2.664 -0.722 1.00 97.06 109 ASN A C 1
ATOM 893 O O . ASN A 1 109 ? -13.008 2.236 -1.095 1.00 97.06 109 ASN A O 1
ATOM 897 N N . ILE A 1 110 ? -11.396 2.340 0.463 1.00 97.19 110 ILE A N 1
ATOM 898 C CA . ILE A 1 110 ? -12.080 1.493 1.449 1.00 97.19 110 ILE A CA 1
ATOM 899 C C . ILE A 1 110 ? -12.152 2.238 2.769 1.00 97.19 110 ILE A C 1
ATOM 901 O O . ILE A 1 110 ? -11.139 2.671 3.310 1.00 97.19 110 ILE A O 1
ATOM 905 N N . THR A 1 111 ? -13.345 2.312 3.348 1.00 97.50 111 THR A N 1
ATOM 906 C CA . THR A 1 111 ? -13.518 2.811 4.709 1.00 97.50 111 THR A CA 1
ATOM 907 C C . THR A 1 111 ? -14.074 1.709 5.597 1.00 97.50 111 THR A C 1
ATOM 909 O O . THR A 1 111 ? -15.195 1.237 5.385 1.00 97.50 111 THR A O 1
ATOM 912 N N . ILE A 1 112 ? -13.326 1.353 6.640 1.00 96.56 112 ILE A N 1
ATOM 913 C CA . ILE A 1 112 ? -13.770 0.419 7.679 1.00 96.56 112 ILE A CA 1
ATOM 914 C C . ILE A 1 112 ? -13.879 1.106 9.036 1.00 96.56 112 ILE A C 1
ATOM 916 O O . ILE A 1 112 ? -13.228 2.119 9.307 1.00 96.56 112 ILE A O 1
ATOM 920 N N . ARG A 1 113 ? -14.686 0.526 9.918 1.00 96.75 113 ARG A N 1
ATOM 921 C CA . ARG A 1 113 ? -14.877 0.960 11.298 1.00 96.75 113 ARG A CA 1
ATOM 922 C C . ARG A 1 113 ? -14.779 -0.218 12.252 1.00 96.75 113 ARG A C 1
ATOM 924 O O . ARG A 1 113 ? -15.331 -1.282 11.995 1.00 96.75 113 ARG A O 1
ATOM 931 N N . ALA A 1 114 ? -14.136 0.005 13.390 1.00 95.62 114 ALA A N 1
ATOM 932 C CA . ALA A 1 114 ? -14.187 -0.916 14.514 1.00 95.62 114 ALA A CA 1
ATOM 933 C C . ALA A 1 114 ? -15.509 -0.746 15.280 1.00 95.62 114 ALA A C 1
ATOM 935 O O . ALA A 1 114 ? -15.832 0.360 15.727 1.00 95.62 114 ALA A O 1
ATOM 936 N N . ILE A 1 115 ? -16.252 -1.832 15.484 1.00 95.88 115 ILE A N 1
ATOM 937 C CA . ILE A 1 115 ? -17.459 -1.856 16.321 1.00 95.88 115 ILE A CA 1
ATOM 938 C C . ILE A 1 115 ? -17.273 -2.843 17.459 1.00 95.88 115 ILE A C 1
ATOM 940 O O . ILE A 1 115 ? -16.881 -3.983 17.236 1.00 95.88 115 ILE A O 1
ATOM 944 N N . TYR A 1 116 ? -17.608 -2.425 18.678 1.00 95.50 116 TYR A N 1
ATOM 945 C CA . TYR A 1 116 ? -17.685 -3.324 19.821 1.00 95.50 116 TYR A CA 1
ATOM 946 C C . TYR A 1 116 ? -19.104 -3.880 20.014 1.00 95.50 116 TYR A C 1
ATOM 948 O O . TYR A 1 116 ? -20.020 -3.150 20.399 1.00 95.50 116 TYR A O 1
ATOM 956 N N . GLU A 1 117 ? -19.280 -5.182 19.790 1.00 94.56 117 GLU A N 1
ATOM 957 C CA . GLU A 1 117 ? -20.545 -5.914 19.938 1.00 94.56 117 GLU A CA 1
ATOM 958 C C . GLU A 1 117 ? -20.280 -7.329 20.483 1.00 94.56 117 GLU A C 1
ATOM 960 O O . GLU A 1 117 ? -19.255 -7.935 20.181 1.00 94.56 117 GLU A O 1
ATOM 965 N N . ASP A 1 118 ? -21.195 -7.875 21.291 1.00 93.38 118 ASP A N 1
ATOM 966 C CA . ASP A 1 118 ? -21.089 -9.238 21.849 1.00 93.38 118 ASP A CA 1
ATOM 967 C C . ASP A 1 118 ? -19.766 -9.511 22.589 1.00 93.38 118 ASP A C 1
ATOM 969 O O . ASP A 1 118 ? -19.175 -10.587 22.496 1.00 93.38 118 ASP A O 1
ATOM 973 N N . ASP A 1 119 ? -19.296 -8.504 23.326 1.00 92.00 119 ASP A N 1
ATOM 974 C CA . ASP A 1 119 ? -18.020 -8.500 24.042 1.00 92.00 119 ASP A CA 1
ATOM 975 C C . ASP A 1 119 ? -16.764 -8.658 23.153 1.00 92.00 119 ASP A C 1
ATOM 977 O O . ASP A 1 119 ? -15.686 -8.962 23.668 1.00 92.00 119 ASP A O 1
ATOM 981 N N . LYS A 1 120 ? -16.863 -8.390 21.845 1.00 93.75 120 LYS A N 1
ATOM 982 C CA . LYS A 1 120 ? -15.754 -8.453 20.880 1.00 93.75 120 LYS A CA 1
ATOM 983 C C . LYS A 1 120 ? -15.722 -7.238 19.959 1.00 93.75 120 LYS A C 1
ATOM 985 O O . LYS A 1 120 ? -16.715 -6.530 19.821 1.00 93.75 120 LYS A O 1
ATOM 990 N N . LEU A 1 121 ? -14.571 -6.996 19.335 1.00 94.19 121 LEU A N 1
ATOM 991 C CA . LEU A 1 121 ? -14.492 -6.088 18.197 1.00 94.19 121 LEU A CA 1
ATOM 992 C C . LEU A 1 121 ? -14.874 -6.828 16.911 1.00 94.19 121 LEU A C 1
ATOM 994 O O . LEU A 1 121 ? -14.643 -8.029 16.786 1.00 94.19 121 LEU A O 1
ATOM 998 N N . LYS A 1 122 ? -15.494 -6.096 15.991 1.00 94.56 122 LYS A N 1
ATOM 999 C CA . LYS A 1 122 ? -15.847 -6.528 14.641 1.00 94.56 122 LYS A CA 1
ATOM 1000 C C . LYS A 1 122 ? -15.516 -5.415 13.663 1.00 94.56 122 LYS A C 1
ATOM 1002 O O . LYS A 1 122 ? -15.534 -4.232 14.029 1.00 94.56 122 LYS A O 1
ATOM 1007 N N . THR A 1 123 ? -15.277 -5.791 12.421 1.00 94.88 123 THR A N 1
ATOM 1008 C CA . THR A 1 123 ? -15.099 -4.845 11.326 1.00 94.88 123 THR A CA 1
ATOM 1009 C C . THR A 1 123 ? -16.433 -4.530 10.662 1.00 94.88 123 THR A C 1
ATOM 1011 O O . THR A 1 123 ? -17.164 -5.419 10.236 1.00 94.88 123 THR A O 1
ATOM 1014 N N . GLU A 1 124 ? -16.752 -3.247 10.540 1.00 96.44 124 GLU A N 1
ATOM 1015 C CA . GLU A 1 124 ? -17.843 -2.752 9.703 1.00 96.44 124 GLU A CA 1
ATOM 1016 C C . GLU A 1 124 ? -17.267 -2.079 8.458 1.00 96.44 124 GLU A C 1
ATOM 1018 O O . GLU A 1 124 ? -16.446 -1.170 8.567 1.00 96.44 124 GLU A O 1
ATOM 1023 N N . PHE A 1 125 ? -17.732 -2.484 7.276 1.00 96.06 125 PHE A N 1
ATOM 1024 C CA . PHE A 1 125 ? -17.453 -1.780 6.024 1.00 96.06 125 PHE A CA 1
ATOM 1025 C C . PHE A 1 125 ? -18.449 -0.635 5.856 1.00 96.06 125 PHE A C 1
ATOM 1027 O O . PHE A 1 125 ? -19.656 -0.858 5.760 1.00 96.06 125 PHE A O 1
ATOM 1034 N N . ILE A 1 126 ? -17.937 0.592 5.809 1.00 96.25 126 ILE A N 1
ATOM 1035 C CA . ILE A 1 126 ? -18.734 1.797 5.561 1.00 96.25 126 ILE A CA 1
ATOM 1036 C C . ILE A 1 126 ? -18.802 2.079 4.060 1.00 96.25 126 ILE A C 1
ATOM 1038 O O . ILE A 1 126 ? -19.855 2.454 3.543 1.00 96.25 126 ILE A O 1
ATOM 1042 N N . TYR A 1 127 ? -17.665 1.935 3.380 1.00 95.00 127 TYR A N 1
ATOM 1043 C CA . TYR A 1 127 ? -17.497 2.282 1.977 1.00 95.00 127 TYR A CA 1
ATOM 1044 C C . TYR A 1 127 ? -16.478 1.363 1.311 1.00 95.0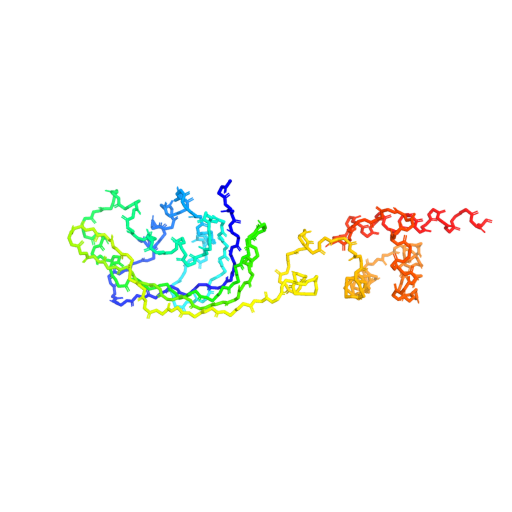0 127 TYR A C 1
ATOM 1046 O O . TYR A 1 127 ? -15.476 1.002 1.928 1.00 95.00 127 TYR A O 1
ATOM 1054 N N . GLU A 1 128 ? -16.736 1.023 0.055 1.00 94.69 128 GLU A N 1
ATOM 1055 C CA . GLU A 1 128 ? -15.827 0.280 -0.807 1.00 94.69 128 GLU A CA 1
ATOM 1056 C C . GLU A 1 128 ? -16.084 0.706 -2.250 1.00 94.69 128 GLU A C 1
ATOM 1058 O O . GLU A 1 128 ? -17.213 0.640 -2.745 1.00 94.69 128 GLU A O 1
ATOM 1063 N N . GLU A 1 129 ? -15.025 1.128 -2.920 1.00 95.50 129 GLU A N 1
ATOM 1064 C CA . GLU A 1 129 ? -15.010 1.362 -4.351 1.00 95.50 129 GLU A CA 1
ATOM 1065 C C . GLU A 1 129 ? -13.656 0.931 -4.898 1.00 95.50 129 GLU A C 1
ATOM 1067 O O . GLU A 1 129 ? -12.625 1.280 -4.326 1.00 95.50 129 GLU A O 1
ATOM 1072 N N . SER A 1 130 ? -13.662 0.179 -5.995 1.00 93.88 130 SER A N 1
ATOM 1073 C CA . SER A 1 130 ? -12.440 -0.226 -6.676 1.00 93.88 130 SER A CA 1
ATOM 1074 C C . SER A 1 130 ? -12.542 -0.008 -8.180 1.00 93.88 130 SER A C 1
ATOM 1076 O O . SER A 1 130 ? -13.617 -0.076 -8.791 1.00 93.88 130 SER A O 1
ATOM 1078 N N . TYR A 1 131 ? -11.392 0.283 -8.771 1.00 93.81 131 TYR A N 1
ATOM 1079 C CA . TYR A 1 131 ? -11.209 0.603 -10.170 1.00 93.81 131 TYR A CA 1
ATOM 1080 C C . TYR A 1 131 ? -10.097 -0.288 -10.728 1.00 93.81 131 TYR A C 1
ATOM 1082 O O . TYR A 1 131 ? -8.930 -0.128 -10.368 1.00 93.81 131 TYR A O 1
ATOM 1090 N N . PRO A 1 132 ? -10.427 -1.239 -11.617 1.00 92.81 132 PRO A N 1
ATOM 1091 C CA . PRO A 1 132 ? -9.425 -2.126 -12.181 1.00 92.81 132 PRO A CA 1
ATOM 1092 C C . PRO A 1 132 ? -8.456 -1.350 -13.078 1.00 92.81 132 PRO A C 1
ATOM 1094 O O . PRO A 1 132 ? -8.866 -0.612 -13.979 1.00 92.81 132 PRO A O 1
ATOM 1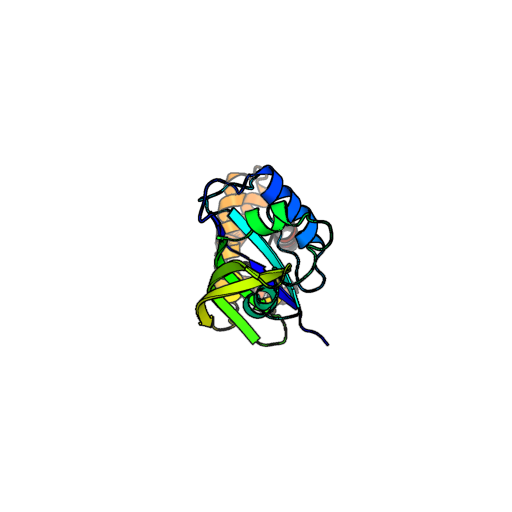097 N N . ILE A 1 133 ? -7.167 -1.594 -12.878 1.00 90.69 133 ILE A N 1
ATOM 1098 C CA . ILE A 1 133 ? -6.066 -1.092 -13.688 1.00 90.69 133 ILE A CA 1
ATOM 1099 C C . ILE A 1 133 ? -5.689 -2.180 -14.696 1.00 90.69 133 ILE A C 1
ATOM 1101 O O . ILE A 1 133 ? -5.493 -3.351 -14.370 1.00 90.69 133 ILE A O 1
ATOM 1105 N N . GLY A 1 134 ? -5.589 -1.804 -15.971 1.00 86.81 134 GLY A N 1
ATOM 1106 C CA . GLY A 1 134 ? -5.147 -2.736 -17.004 1.00 86.81 134 GLY A CA 1
ATOM 1107 C C . GLY A 1 134 ? -3.705 -3.180 -16.753 1.00 86.81 134 GLY A C 1
ATOM 1108 O O . GLY A 1 134 ? -2.817 -2.337 -16.645 1.00 86.81 134 GLY A O 1
ATOM 1109 N N . ILE A 1 135 ? -3.449 -4.487 -16.721 1.00 81.81 135 ILE A N 1
ATOM 1110 C CA . ILE A 1 135 ? -2.085 -5.009 -16.569 1.00 81.81 135 ILE A CA 1
ATOM 1111 C C . ILE A 1 135 ? -1.309 -4.765 -17.866 1.00 81.81 135 ILE A C 1
ATOM 1113 O O . ILE A 1 135 ? -1.523 -5.428 -18.882 1.00 81.81 135 ILE A O 1
ATOM 1117 N N . SER A 1 136 ? -0.425 -3.773 -17.830 1.00 78.25 136 SER A N 1
ATOM 1118 C CA . SER A 1 136 ? 0.501 -3.406 -18.900 1.00 78.25 136 SER A CA 1
ATOM 1119 C C . SER A 1 136 ? 1.808 -2.927 -18.275 1.00 78.25 136 SER A C 1
ATOM 1121 O O . SER A 1 136 ? 1.780 -2.420 -17.157 1.00 78.25 136 SER A O 1
ATOM 1123 N N . ALA A 1 137 ? 2.932 -3.049 -18.987 1.00 74.69 137 ALA A N 1
ATOM 1124 C CA . ALA A 1 137 ? 4.230 -2.581 -18.491 1.00 74.69 137 ALA A CA 1
ATOM 1125 C C . ALA A 1 137 ? 4.198 -1.094 -18.088 1.00 74.69 137 ALA A C 1
ATOM 1127 O O . ALA A 1 137 ? 4.685 -0.744 -17.024 1.00 74.69 137 ALA A O 1
ATOM 1128 N N . GLU A 1 138 ? 3.536 -0.239 -18.880 1.00 77.50 138 GLU A N 1
ATOM 1129 C CA . GLU A 1 138 ? 3.359 1.184 -18.550 1.00 77.50 138 GLU A CA 1
ATOM 1130 C C . GLU A 1 138 ? 2.653 1.377 -17.203 1.00 77.50 138 GLU A C 1
ATOM 1132 O O . GLU A 1 138 ? 3.126 2.141 -16.366 1.00 77.50 138 GLU A O 1
ATOM 1137 N N . ASN A 1 139 ? 1.543 0.671 -16.966 1.00 83.12 139 ASN A N 1
ATOM 1138 C CA . ASN A 1 139 ? 0.836 0.781 -15.693 1.00 83.12 139 ASN A CA 1
ATOM 1139 C C . ASN A 1 139 ? 1.643 0.167 -14.544 1.00 83.12 139 ASN A C 1
ATOM 1141 O O . ASN A 1 139 ? 1.708 0.761 -13.483 1.00 83.12 139 ASN A O 1
ATOM 1145 N N . LEU A 1 140 ? 2.299 -0.974 -14.732 1.00 81.38 140 LEU A N 1
ATOM 1146 C CA . LEU A 1 140 ? 3.116 -1.579 -13.676 1.00 81.38 140 LEU A CA 1
ATOM 1147 C C . LEU A 1 140 ? 4.274 -0.654 -13.266 1.00 81.38 140 LEU A C 1
ATOM 1149 O O . LEU A 1 140 ? 4.462 -0.403 -12.079 1.00 81.38 140 LEU A O 1
ATOM 1153 N N . GLU A 1 141 ? 4.967 -0.041 -14.230 1.00 74.75 141 GLU A N 1
ATOM 1154 C CA . GLU A 1 141 ? 6.016 0.947 -13.951 1.00 74.75 141 GLU A CA 1
ATOM 1155 C C . GLU A 1 141 ? 5.461 2.237 -13.312 1.00 74.75 141 GLU A C 1
ATOM 1157 O O . GLU A 1 141 ? 6.062 2.757 -12.373 1.00 74.75 141 GLU A O 1
ATOM 1162 N N . ASN A 1 142 ? 4.302 2.747 -13.759 1.00 81.06 142 ASN A N 1
ATOM 1163 C CA . ASN A 1 142 ? 3.659 3.934 -13.165 1.00 81.06 142 ASN A CA 1
ATOM 1164 C C . ASN A 1 142 ? 3.319 3.752 -11.675 1.00 81.06 142 ASN A C 1
ATOM 1166 O O . ASN A 1 142 ? 3.240 4.741 -10.945 1.00 81.06 142 ASN A O 1
ATOM 1170 N N . TYR A 1 143 ? 3.122 2.508 -11.237 1.00 80.56 143 TYR A N 1
ATOM 1171 C CA . TYR A 1 143 ? 2.831 2.141 -9.852 1.00 80.56 143 TYR A CA 1
ATOM 1172 C C . TYR A 1 143 ? 4.036 1.484 -9.154 1.00 80.56 143 TYR A C 1
ATOM 1174 O O . TYR A 1 143 ? 3.876 0.880 -8.099 1.00 80.56 143 TYR A O 1
ATOM 1182 N N . PHE A 1 144 ? 5.250 1.642 -9.696 1.00 76.62 144 PHE A N 1
ATOM 1183 C CA . PHE A 1 144 ? 6.509 1.160 -9.109 1.00 76.62 144 PHE A CA 1
ATOM 1184 C C . PHE A 1 144 ? 6.611 -0.373 -8.943 1.00 76.62 144 PHE A C 1
ATOM 1186 O O . PHE A 1 144 ? 7.426 -0.857 -8.159 1.00 76.62 144 PHE A O 1
ATOM 1193 N N . ILE A 1 145 ? 5.830 -1.148 -9.701 1.00 77.19 145 ILE A N 1
ATOM 1194 C CA . ILE A 1 145 ? 5.844 -2.621 -9.729 1.00 77.19 145 ILE A CA 1
ATOM 1195 C C . ILE A 1 145 ? 6.786 -3.074 -10.857 1.00 77.19 145 ILE A C 1
ATOM 1197 O O . ILE A 1 145 ? 6.368 -3.597 -11.891 1.00 77.19 145 ILE A O 1
ATOM 1201 N N . TYR A 1 146 ? 8.077 -2.781 -10.697 1.00 70.81 146 TYR A N 1
ATOM 1202 C CA . TYR A 1 146 ? 9.075 -2.968 -11.756 1.00 70.81 146 TYR A CA 1
ATOM 1203 C C . TYR A 1 146 ? 9.395 -4.429 -12.041 1.00 70.81 146 TYR A C 1
ATOM 1205 O O . TYR A 1 146 ? 9.591 -4.776 -13.205 1.00 70.81 146 TYR A O 1
ATOM 1213 N N . ASP A 1 147 ? 9.408 -5.265 -10.998 1.00 66.81 147 ASP A N 1
ATOM 1214 C CA . ASP A 1 147 ? 9.693 -6.690 -11.131 1.00 66.81 147 ASP A CA 1
ATOM 1215 C C . ASP A 1 147 ? 8.718 -7.299 -12.137 1.00 66.81 147 ASP A C 1
ATOM 1217 O O . ASP A 1 147 ? 9.129 -7.744 -13.200 1.00 66.81 147 ASP A O 1
ATOM 1221 N N . ASP A 1 148 ? 7.411 -7.180 -11.898 1.00 71.69 148 ASP A N 1
ATOM 1222 C CA . ASP A 1 148 ? 6.401 -7.805 -12.753 1.00 71.69 148 ASP A CA 1
ATOM 1223 C C . ASP A 1 148 ? 6.083 -7.065 -14.058 1.00 71.69 148 ASP A C 1
ATOM 1225 O O . ASP A 1 148 ? 5.332 -7.580 -14.895 1.00 71.69 148 ASP A O 1
ATOM 1229 N N . ALA A 1 149 ? 6.710 -5.913 -14.310 1.00 69.69 149 ALA A N 1
ATOM 1230 C CA . ALA A 1 149 ? 6.699 -5.275 -15.627 1.00 69.69 149 ALA A CA 1
ATOM 1231 C C . ALA A 1 149 ? 7.475 -6.087 -16.703 1.00 69.69 149 ALA A C 1
ATOM 1233 O O . ALA A 1 149 ? 7.573 -5.633 -17.846 1.00 69.69 149 ALA A O 1
ATOM 1234 N N . PHE A 1 150 ? 7.993 -7.277 -16.341 1.00 55.28 150 PHE A N 1
ATOM 1235 C CA . PHE A 1 150 ? 8.867 -8.199 -17.083 1.00 55.28 150 PHE A CA 1
ATOM 1236 C C . PHE A 1 150 ? 8.790 -8.172 -18.631 1.00 55.28 150 PHE A C 1
ATOM 1238 O O . PHE A 1 150 ? 7.734 -8.297 -19.253 1.00 55.28 150 PHE A O 1
ATOM 1245 N N . ASP A 1 151 ? 10.004 -8.198 -19.210 1.00 50.06 151 ASP A N 1
ATOM 1246 C CA . ASP A 1 151 ? 10.440 -8.740 -20.516 1.00 50.06 151 ASP A CA 1
ATOM 1247 C C . ASP A 1 151 ? 10.626 -7.836 -21.737 1.00 50.06 151 ASP A C 1
ATOM 1249 O O . ASP A 1 151 ? 11.140 -8.292 -22.764 1.00 50.06 151 ASP A O 1
ATOM 1253 N N . THR A 1 152 ? 10.379 -6.538 -21.649 1.00 48.19 152 THR A N 1
ATOM 1254 C CA . THR A 1 152 ? 10.904 -5.633 -22.675 1.00 48.19 152 THR A CA 1
ATOM 1255 C C . THR A 1 152 ? 11.328 -4.349 -22.018 1.00 48.19 152 THR A C 1
ATOM 1257 O O . THR A 1 152 ? 10.527 -3.731 -21.328 1.00 48.19 152 THR A O 1
ATOM 1260 N N . PHE A 1 153 ? 12.542 -3.883 -22.318 1.00 61.53 153 PHE A N 1
ATOM 1261 C CA . PHE A 1 153 ? 12.708 -2.445 -22.391 1.00 61.53 153 PHE A CA 1
ATOM 1262 C C . PHE A 1 153 ? 11.588 -1.965 -23.322 1.00 61.53 153 PHE A C 1
ATOM 1264 O O . PHE A 1 153 ? 11.535 -2.292 -24.508 1.00 61.53 153 PHE A O 1
ATOM 1271 N N . THR A 1 154 ? 10.572 -1.348 -22.743 1.00 65.31 154 THR A N 1
ATOM 1272 C CA . THR A 1 154 ? 9.511 -0.726 -23.510 1.00 65.31 154 THR A CA 1
ATOM 1273 C C . THR A 1 154 ? 10.031 0.636 -23.943 1.00 65.31 154 THR A C 1
ATOM 1275 O O . THR A 1 154 ? 11.024 1.151 -23.419 1.00 65.31 154 THR A O 1
ATOM 1278 N N . GLU A 1 155 ? 9.369 1.272 -24.905 1.00 70.12 155 GLU A N 1
ATOM 1279 C CA . GLU A 1 155 ? 9.692 2.669 -25.208 1.00 70.12 155 GLU A CA 1
ATOM 1280 C C . GLU A 1 155 ? 9.559 3.556 -23.953 1.00 70.12 155 GLU A C 1
ATOM 1282 O O . GLU A 1 155 ? 10.269 4.551 -23.814 1.00 70.12 155 GLU A O 1
ATOM 1287 N N . TYR A 1 156 ? 8.671 3.175 -23.031 1.00 67.94 156 TYR A N 1
ATOM 1288 C CA . TYR A 1 156 ? 8.466 3.829 -21.747 1.00 67.94 156 TYR A CA 1
ATOM 1289 C C . TYR A 1 156 ? 9.655 3.602 -20.790 1.00 67.94 156 TYR A C 1
ATOM 1291 O O . TYR A 1 156 ? 10.270 4.584 -20.369 1.00 67.94 156 TYR A O 1
ATOM 1299 N N . GLY A 1 157 ? 10.093 2.357 -20.580 1.00 70.81 157 GLY A N 1
ATOM 1300 C CA . GLY A 1 157 ? 11.285 2.049 -19.777 1.00 70.81 157 GLY A CA 1
ATOM 1301 C C . GLY A 1 157 ? 12.553 2.743 -20.296 1.00 70.81 157 GLY A C 1
ATOM 1302 O O . GLY A 1 157 ? 13.333 3.300 -19.524 1.00 70.81 157 GLY A O 1
ATOM 1303 N N . VAL A 1 158 ? 12.724 2.851 -21.622 1.00 77.75 158 VAL A N 1
ATOM 1304 C CA . VAL A 1 158 ? 13.831 3.629 -22.214 1.00 77.75 158 VAL A CA 1
ATOM 1305 C C . VAL A 1 158 ? 13.720 5.127 -21.916 1.00 77.75 158 VAL A C 1
ATOM 1307 O O . VAL A 1 158 ? 14.735 5.789 -21.685 1.00 77.75 158 VAL A O 1
ATOM 1310 N N . LYS A 1 159 ? 12.509 5.696 -21.922 1.00 78.31 159 LYS A N 1
ATOM 1311 C CA . LYS A 1 159 ? 12.302 7.110 -21.566 1.00 78.31 159 LYS A CA 1
ATOM 1312 C C . LYS A 1 159 ? 12.671 7.369 -20.106 1.00 78.31 159 LYS A C 1
ATOM 1314 O O . LYS A 1 159 ? 13.338 8.372 -19.846 1.00 78.31 159 LYS A O 1
ATOM 1319 N N . ASN A 1 160 ? 12.305 6.470 -19.193 1.00 73.69 160 ASN A N 1
ATOM 1320 C CA . ASN A 1 160 ? 12.677 6.562 -17.779 1.00 73.69 160 ASN A CA 1
ATOM 1321 C C . ASN A 1 160 ? 14.186 6.405 -17.571 1.00 73.69 160 ASN A C 1
ATOM 1323 O O . ASN A 1 160 ? 14.800 7.267 -16.944 1.00 73.69 160 ASN A O 1
ATOM 1327 N N . PHE A 1 161 ? 14.810 5.411 -18.203 1.00 78.44 161 PHE A N 1
ATOM 1328 C CA . PHE A 1 161 ? 16.265 5.246 -18.206 1.00 78.44 161 PHE A CA 1
ATOM 1329 C C . PHE A 1 161 ? 16.987 6.524 -18.667 1.00 78.44 161 PHE A C 1
ATOM 1331 O O . PHE A 1 161 ? 17.896 7.022 -18.006 1.00 78.44 161 PHE A O 1
ATOM 1338 N N . LYS A 1 162 ? 16.531 7.138 -19.766 1.00 84.44 162 LYS A N 1
ATOM 1339 C CA . LYS A 1 162 ? 17.086 8.415 -20.242 1.00 84.44 162 LYS A CA 1
ATOM 1340 C C . LYS A 1 162 ? 16.853 9.578 -19.285 1.00 84.44 162 LYS A C 1
ATOM 1342 O O . LYS A 1 162 ? 17.671 10.496 -19.253 1.00 84.44 162 LYS A O 1
ATOM 1347 N N . LYS A 1 163 ? 15.726 9.605 -18.574 1.00 82.44 163 LYS A N 1
ATOM 1348 C CA . LYS A 1 163 ? 15.456 10.632 -17.564 1.00 82.44 163 LYS A CA 1
ATOM 1349 C C . LYS A 1 163 ? 16.474 10.516 -16.432 1.00 82.44 163 LYS A C 1
ATOM 1351 O O . LYS A 1 163 ? 17.139 11.505 -16.143 1.00 82.44 163 LYS A O 1
ATOM 1356 N N . PHE A 1 164 ? 16.667 9.312 -15.902 1.00 78.44 164 PHE A N 1
ATOM 1357 C CA . PHE A 1 164 ? 17.651 9.059 -14.854 1.00 78.44 164 PHE A CA 1
ATOM 1358 C C . PHE A 1 164 ? 19.071 9.419 -15.307 1.00 78.44 164 PHE A C 1
ATOM 1360 O O . PHE A 1 164 ? 19.772 10.144 -14.611 1.00 78.44 164 PHE A O 1
ATOM 1367 N N . LEU A 1 165 ? 19.490 8.992 -16.506 1.00 83.38 165 LEU A N 1
ATOM 1368 C CA . LEU A 1 165 ? 20.816 9.332 -17.040 1.00 83.38 165 LEU A CA 1
ATOM 1369 C C . LEU A 1 165 ? 21.078 10.841 -17.080 1.00 83.38 165 LEU A C 1
ATOM 1371 O O . LEU A 1 165 ? 22.213 11.263 -16.881 1.00 83.38 165 LEU A O 1
ATOM 1375 N N . LYS A 1 166 ? 20.058 11.662 -17.368 1.00 86.44 166 LYS A N 1
ATOM 1376 C CA . LYS A 1 166 ? 20.201 13.125 -17.345 1.00 86.44 166 LYS A CA 1
ATOM 1377 C C . LYS A 1 166 ? 20.417 13.646 -15.934 1.00 86.44 166 LYS A C 1
ATOM 1379 O O . LYS A 1 166 ? 21.267 14.508 -15.762 1.00 86.44 166 LYS A O 1
ATOM 1384 N N . GLU A 1 167 ? 19.652 13.137 -14.974 1.00 84.31 167 GLU A N 1
ATOM 1385 C CA . GLU A 1 167 ? 19.756 13.528 -13.567 1.00 84.31 167 GLU A CA 1
ATOM 1386 C C . GLU A 1 167 ? 21.134 13.147 -13.006 1.00 84.31 167 GLU A C 1
ATOM 1388 O O . GLU A 1 167 ? 21.815 13.991 -12.434 1.00 84.31 167 GLU A O 1
ATOM 1393 N N . ASP A 1 168 ? 21.610 11.927 -13.260 1.00 80.69 168 ASP A N 1
ATOM 1394 C CA . ASP A 1 168 ? 22.908 11.454 -12.762 1.00 80.69 168 ASP A CA 1
ATOM 1395 C C . ASP A 1 168 ? 24.108 12.112 -13.480 1.00 80.69 168 ASP A C 1
ATOM 1397 O O . ASP A 1 168 ? 25.148 12.374 -12.872 1.00 80.69 168 ASP A O 1
ATOM 1401 N N . LEU A 1 169 ? 23.957 12.495 -14.757 1.00 83.88 169 LEU A N 1
ATOM 1402 C CA . LEU A 1 169 ? 24.979 13.250 -15.498 1.00 83.88 169 LEU A CA 1
ATOM 1403 C C . LEU A 1 169 ? 25.322 14.595 -14.836 1.00 83.88 169 LEU A C 1
ATOM 1405 O O . LEU A 1 169 ? 26.466 15.042 -14.948 1.00 83.88 169 LEU A O 1
ATOM 1409 N N . GLU A 1 170 ? 24.368 15.241 -14.155 1.00 83.38 170 GLU A N 1
ATOM 1410 C CA . GLU A 1 170 ? 24.599 16.510 -13.446 1.00 83.38 170 GLU A CA 1
ATOM 1411 C C . GLU A 1 170 ? 25.582 16.362 -12.275 1.00 83.38 170 GLU A C 1
ATOM 1413 O O . GLU A 1 170 ? 26.253 17.330 -11.912 1.00 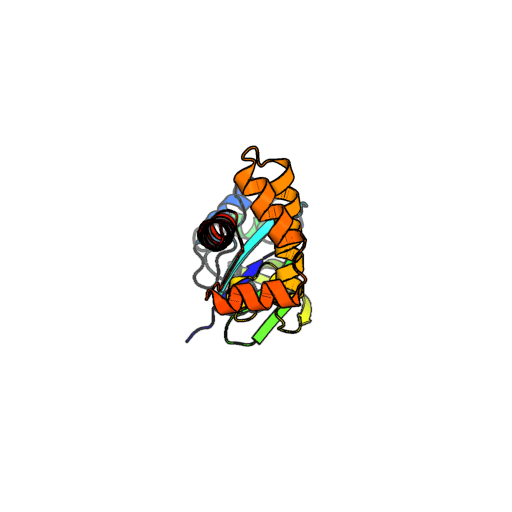83.38 170 GLU A O 1
ATOM 1418 N N . TYR A 1 171 ? 25.701 15.152 -11.724 1.00 82.12 171 TYR A N 1
ATOM 1419 C CA . TYR A 1 171 ? 26.531 14.837 -10.560 1.00 82.12 171 TYR A CA 1
ATOM 1420 C C . TYR A 1 171 ? 27.788 14.030 -10.902 1.00 82.12 171 TYR A C 1
ATOM 1422 O O . TYR A 1 171 ? 28.628 13.790 -10.035 1.00 82.12 171 TYR A O 1
ATOM 1430 N N . GLN A 1 172 ? 27.943 13.612 -12.158 1.00 81.56 172 GLN A N 1
ATOM 1431 C CA . GLN A 1 172 ? 29.075 12.808 -12.592 1.00 81.56 172 GLN A CA 1
ATOM 1432 C C . GLN A 1 172 ? 30.302 13.688 -12.858 1.00 81.56 172 GLN A C 1
ATOM 1434 O O . GLN A 1 172 ? 30.285 14.509 -13.767 1.00 81.56 172 GLN A O 1
ATOM 1439 N N . ASP A 1 173 ? 31.407 13.480 -12.140 1.00 84.12 173 ASP A N 1
ATOM 1440 C CA . ASP A 1 173 ? 32.652 14.247 -12.324 1.00 84.12 173 ASP A CA 1
ATOM 1441 C C . ASP A 1 173 ? 33.644 13.583 -13.292 1.00 84.12 173 ASP A C 1
ATOM 1443 O O . ASP A 1 173 ? 34.570 14.229 -13.795 1.00 84.12 173 ASP A O 1
ATOM 1447 N N . ASN A 1 174 ? 33.464 12.296 -13.595 1.00 85.38 174 ASN A N 1
ATOM 1448 C CA . ASN A 1 174 ? 34.373 11.565 -14.467 1.00 85.38 174 ASN A CA 1
ATOM 1449 C C . ASN A 1 174 ? 34.043 11.796 -15.955 1.00 85.38 174 ASN A C 1
ATOM 1451 O O . ASN A 1 174 ? 33.017 11.349 -16.463 1.00 85.38 174 ASN A O 1
ATOM 1455 N N . GLU A 1 175 ? 34.957 12.444 -16.683 1.00 85.12 175 GLU A N 1
ATOM 1456 C CA . GLU A 1 175 ? 34.808 12.777 -18.110 1.00 85.12 175 GLU A CA 1
ATOM 1457 C C . GLU A 1 175 ? 34.580 11.563 -19.028 1.00 85.12 175 GLU A C 1
ATOM 1459 O O . GLU A 1 175 ? 33.935 11.687 -20.071 1.00 85.12 175 GLU A O 1
ATOM 1464 N N . ILE A 1 176 ? 35.086 10.382 -18.663 1.00 81.94 176 ILE A N 1
ATOM 1465 C CA . ILE A 1 176 ? 34.854 9.146 -19.425 1.00 81.94 176 ILE A CA 1
ATOM 1466 C C . ILE A 1 176 ? 33.391 8.710 -19.276 1.00 81.94 176 ILE A C 1
ATOM 1468 O O . ILE A 1 176 ? 32.727 8.424 -20.274 1.00 81.94 176 ILE A O 1
ATOM 1472 N N . PHE A 1 177 ? 32.866 8.752 -18.052 1.00 81.25 177 PHE A N 1
ATOM 1473 C CA . PHE A 1 177 ? 31.469 8.431 -17.765 1.00 81.25 177 PHE A CA 1
ATOM 1474 C C . PHE A 1 177 ? 30.524 9.458 -18.391 1.00 81.25 177 PHE A C 1
ATOM 1476 O O . PHE A 1 177 ? 29.587 9.066 -19.079 1.00 81.25 177 PHE A O 1
ATOM 1483 N N . LYS A 1 178 ? 30.822 10.763 -18.299 1.00 85.50 178 LYS A N 1
ATOM 1484 C CA . LYS A 1 178 ? 30.030 11.802 -18.985 1.00 85.50 178 LYS A CA 1
ATOM 1485 C C . LYS A 1 178 ? 29.891 11.536 -20.483 1.00 85.50 178 LYS A C 1
ATOM 1487 O O . LYS A 1 178 ? 28.816 11.727 -21.048 1.00 85.50 178 LYS A O 1
ATOM 1492 N N . LYS A 1 179 ? 30.963 11.105 -21.155 1.00 84.69 179 LYS A N 1
ATOM 1493 C CA . LYS A 1 179 ? 30.914 10.767 -22.588 1.00 84.69 179 LYS A CA 1
ATOM 1494 C C . LYS A 1 179 ? 30.034 9.550 -22.863 1.00 84.69 179 LYS A C 1
ATOM 1496 O O . LYS A 1 179 ? 29.249 9.589 -23.806 1.00 84.69 179 LYS A O 1
ATOM 1501 N N . ALA A 1 180 ? 30.138 8.503 -22.047 1.00 83.81 180 ALA A N 1
ATOM 1502 C CA . ALA A 1 180 ? 29.299 7.314 -22.181 1.00 83.81 180 ALA A CA 1
ATOM 1503 C C . ALA A 1 180 ? 27.809 7.629 -21.947 1.00 83.81 180 ALA A C 1
ATOM 1505 O O . ALA A 1 180 ? 26.961 7.205 -22.729 1.00 83.81 180 ALA A O 1
ATOM 1506 N N . TYR A 1 181 ? 27.498 8.453 -20.945 1.00 87.12 181 TYR A N 1
ATOM 1507 C CA . TYR A 1 181 ? 26.137 8.908 -20.647 1.00 87.12 181 TYR A CA 1
ATOM 1508 C C . TYR A 1 181 ? 25.553 9.723 -21.800 1.00 87.12 181 TYR A C 1
ATOM 1510 O O . TYR A 1 181 ? 24.435 9.466 -22.238 1.00 87.12 181 TYR A O 1
ATOM 1518 N N . ASN A 1 182 ? 26.316 10.674 -22.349 1.00 88.56 182 ASN A N 1
ATOM 1519 C CA . ASN A 1 182 ? 25.867 11.442 -23.511 1.00 88.56 182 ASN A CA 1
ATOM 1520 C C . ASN A 1 182 ? 25.605 10.538 -24.726 1.00 88.56 182 ASN A C 1
ATOM 1522 O O . ASN A 1 182 ? 24.579 10.697 -25.381 1.00 88.56 182 ASN A O 1
ATOM 1526 N N . LYS A 1 183 ? 26.457 9.532 -24.975 1.00 87.44 183 LYS A N 1
ATOM 1527 C CA . LYS A 1 183 ? 26.242 8.544 -26.046 1.00 87.44 183 LYS A CA 1
ATOM 1528 C C . LYS A 1 183 ? 24.923 7.781 -25.861 1.00 87.44 183 LYS A C 1
ATOM 1530 O O . LYS A 1 183 ? 24.149 7.670 -26.807 1.00 87.44 183 LYS A O 1
ATOM 1535 N N . LEU A 1 184 ? 24.634 7.311 -24.647 1.00 86.81 184 LEU A N 1
ATOM 1536 C CA . LEU A 1 184 ? 23.357 6.667 -24.309 1.00 86.81 184 LEU A CA 1
ATOM 1537 C C . LEU A 1 184 ? 22.153 7.599 -24.513 1.00 86.81 184 LEU A C 1
ATOM 1539 O O . LEU A 1 184 ? 21.113 7.181 -25.021 1.00 86.81 184 LEU A O 1
ATOM 1543 N N . LEU A 1 185 ? 22.279 8.872 -24.136 1.00 89.75 185 LEU A N 1
ATOM 1544 C CA . LEU A 1 185 ? 21.213 9.864 -24.292 1.00 89.75 185 LEU A CA 1
ATOM 1545 C C . LEU A 1 185 ? 20.915 10.187 -25.764 1.00 89.75 185 LEU A C 1
ATOM 1547 O O . LEU A 1 185 ? 19.750 10.430 -26.106 1.00 89.75 185 LEU A O 1
ATOM 1551 N N . GLU A 1 186 ? 21.939 10.166 -26.619 1.00 91.50 186 GLU A N 1
ATOM 1552 C CA . GLU A 1 186 ? 21.849 10.407 -28.064 1.00 91.50 186 GLU A CA 1
ATOM 1553 C C . GLU A 1 186 ? 21.206 9.245 -28.836 1.00 91.50 186 GLU A C 1
ATOM 1555 O O . GLU A 1 186 ? 20.493 9.498 -29.809 1.00 91.50 186 GLU A O 1
ATOM 1560 N N . MET A 1 187 ? 21.391 7.994 -28.395 1.00 89.62 187 MET A N 1
ATOM 1561 C CA . MET A 1 187 ? 20.778 6.813 -29.024 1.00 89.62 187 MET A CA 1
ATOM 1562 C C . MET A 1 187 ? 19.250 6.914 -29.027 1.00 89.62 187 MET A C 1
ATOM 1564 O O . MET A 1 187 ? 18.637 7.229 -28.010 1.00 89.62 187 MET A O 1
ATOM 1568 N N . SER A 1 188 ? 18.592 6.633 -30.146 1.00 89.56 188 SER A N 1
ATOM 1569 C CA . SER A 1 188 ? 17.130 6.523 -30.227 1.00 89.56 188 SER A CA 1
ATOM 1570 C C . SER A 1 188 ? 16.586 5.425 -29.306 1.00 89.56 188 SER A C 1
ATOM 1572 O O . SER A 1 188 ? 17.328 4.564 -28.828 1.00 89.56 188 SER A O 1
ATOM 1574 N N . CYS A 1 189 ? 15.270 5.431 -29.054 1.00 84.06 189 CYS A N 1
ATOM 1575 C CA . CYS A 1 189 ? 14.668 4.370 -28.250 1.00 84.06 189 CYS A CA 1
ATOM 1576 C C . CYS A 1 189 ? 14.934 2.995 -28.872 1.00 84.06 189 CYS A C 1
ATOM 1578 O O . CYS A 1 189 ? 15.427 2.117 -28.180 1.00 84.06 189 CYS A O 1
ATOM 1580 N N . GLU A 1 190 ? 14.719 2.834 -30.180 1.00 85.88 190 GLU A N 1
ATOM 1581 C CA . GLU A 1 190 ? 14.980 1.576 -30.895 1.00 85.88 190 GLU A CA 1
ATOM 1582 C C . GLU A 1 190 ? 16.434 1.095 -30.761 1.00 85.88 190 GLU A C 1
ATOM 1584 O O . GLU A 1 190 ? 16.675 -0.101 -30.586 1.00 85.88 190 GLU A O 1
ATOM 1589 N N . GLU A 1 191 ? 17.406 2.010 -30.806 1.00 87.69 191 GLU A N 1
ATOM 1590 C CA . GLU A 1 191 ? 18.825 1.677 -30.637 1.00 87.69 191 GLU A CA 1
ATOM 1591 C C . GLU A 1 191 ? 19.139 1.199 -29.220 1.00 87.69 191 GLU A C 1
ATOM 1593 O O . GLU A 1 191 ? 19.867 0.220 -29.064 1.00 87.69 191 GLU A O 1
ATOM 1598 N N . LEU A 1 192 ? 18.570 1.839 -28.195 1.00 84.88 192 LEU A N 1
ATOM 1599 C CA . LEU A 1 192 ? 18.737 1.411 -26.803 1.00 84.88 192 LEU A CA 1
ATOM 1600 C C . LEU A 1 192 ? 18.061 0.069 -26.542 1.00 84.88 192 LEU A C 1
ATOM 1602 O O . LEU A 1 192 ? 18.670 -0.814 -25.951 1.00 84.88 192 LEU A O 1
ATOM 1606 N N . LEU A 1 193 ? 16.846 -0.127 -27.059 1.00 80.81 193 LEU A N 1
ATOM 1607 C CA . LEU A 1 193 ? 16.142 -1.409 -26.985 1.00 80.81 193 LEU A CA 1
ATOM 1608 C C . LEU A 1 193 ? 16.972 -2.546 -27.563 1.00 80.81 193 LEU A C 1
ATOM 1610 O O . LEU A 1 193 ? 17.101 -3.614 -26.962 1.00 80.81 193 LEU A O 1
ATOM 1614 N N . LYS A 1 194 ? 17.546 -2.305 -28.740 1.00 83.19 194 LYS A N 1
ATOM 1615 C CA . LYS A 1 194 ? 18.418 -3.270 -29.390 1.00 83.19 194 LYS A CA 1
ATOM 1616 C C . LYS A 1 194 ? 19.692 -3.501 -28.581 1.00 83.19 194 LYS A C 1
ATOM 1618 O O . LYS A 1 194 ? 20.055 -4.650 -28.377 1.00 83.19 194 LYS A O 1
ATOM 1623 N N . PHE A 1 195 ? 20.334 -2.441 -28.096 1.00 84.06 195 PHE A N 1
ATOM 1624 C CA . PHE A 1 195 ? 21.535 -2.541 -27.270 1.00 84.06 195 PHE A CA 1
ATOM 1625 C C . PHE A 1 195 ? 21.299 -3.390 -26.018 1.00 84.06 195 PHE A C 1
ATOM 1627 O O . PHE A 1 195 ? 22.079 -4.299 -25.741 1.00 84.06 195 PHE A O 1
ATOM 1634 N N . PHE A 1 196 ? 20.211 -3.141 -25.292 1.00 79.75 196 PHE A N 1
ATOM 1635 C CA . PHE A 1 196 ? 19.886 -3.908 -24.098 1.00 79.75 196 PHE A CA 1
ATOM 1636 C C . PHE A 1 196 ? 19.644 -5.380 -24.410 1.00 79.75 196 PHE A C 1
ATOM 1638 O O . PHE A 1 196 ? 20.177 -6.256 -23.732 1.00 79.75 196 PHE A O 1
ATOM 1645 N N . LYS A 1 197 ? 18.919 -5.653 -25.497 1.00 76.88 197 LYS A N 1
ATOM 1646 C CA . LYS A 1 197 ? 18.688 -7.014 -25.975 1.00 76.88 197 LYS A CA 1
ATOM 1647 C C . LYS A 1 197 ? 19.985 -7.727 -26.366 1.00 76.88 197 LYS A C 1
ATOM 1649 O O . LYS A 1 197 ? 20.167 -8.884 -25.999 1.00 76.88 197 LYS A O 1
ATOM 1654 N N . ASP A 1 198 ? 20.863 -7.053 -27.104 1.00 82.50 198 ASP A N 1
ATOM 1655 C CA . ASP A 1 198 ? 22.117 -7.619 -27.615 1.00 82.50 198 ASP A CA 1
ATOM 1656 C C . ASP A 1 198 ? 23.120 -7.921 -26.483 1.00 82.50 198 ASP A C 1
ATOM 1658 O O . ASP A 1 198 ? 23.945 -8.820 -26.630 1.00 82.50 198 ASP A O 1
ATOM 1662 N N . ASN A 1 199 ? 23.022 -7.219 -25.348 1.00 75.69 199 ASN A N 1
ATOM 1663 C CA . ASN A 1 199 ? 23.868 -7.421 -24.165 1.00 75.69 199 ASN A CA 1
ATOM 1664 C C . ASN A 1 199 ? 23.177 -8.225 -23.048 1.00 75.69 199 ASN A C 1
ATOM 1666 O O . ASN A 1 199 ? 23.670 -8.256 -21.924 1.00 75.69 199 ASN A O 1
ATOM 1670 N N . GLU A 1 200 ? 22.029 -8.851 -23.336 1.00 72.06 200 GLU A N 1
ATOM 1671 C CA . GLU A 1 200 ? 21.211 -9.590 -22.359 1.00 72.06 200 GLU A CA 1
ATOM 1672 C C . GLU A 1 200 ? 20.908 -8.795 -21.074 1.00 72.06 200 GLU A C 1
ATOM 1674 O O . GLU A 1 200 ? 20.704 -9.372 -20.004 1.00 72.06 200 GLU A O 1
ATOM 1679 N N . ILE A 1 201 ? 20.852 -7.465 -21.180 1.00 70.94 201 ILE A N 1
ATOM 1680 C CA . ILE A 1 201 ? 20.490 -6.578 -20.078 1.00 70.94 201 ILE A CA 1
ATOM 1681 C C . ILE A 1 201 ? 18.989 -6.736 -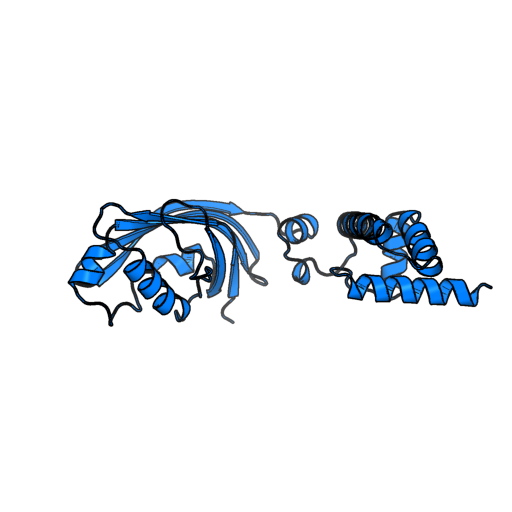19.878 1.00 70.94 201 ILE A C 1
ATOM 1683 O O . ILE A 1 201 ? 18.208 -6.565 -20.816 1.00 70.94 201 ILE A O 1
ATOM 1687 N N . ARG A 1 202 ? 18.595 -7.119 -18.664 1.00 56.69 202 ARG A N 1
ATOM 1688 C CA . ARG A 1 202 ? 17.196 -7.425 -18.340 1.00 56.69 202 ARG A CA 1
ATOM 1689 C C . ARG A 1 202 ? 16.509 -6.304 -17.564 1.00 56.69 202 ARG A C 1
ATOM 1691 O O . ARG A 1 202 ? 15.307 -6.156 -17.726 1.00 56.69 202 ARG A O 1
ATOM 1698 N N . PHE A 1 203 ? 17.268 -5.509 -16.800 1.00 57.19 203 PHE A N 1
ATOM 1699 C CA . PHE A 1 203 ? 16.760 -4.441 -15.932 1.00 57.19 203 PHE A CA 1
ATOM 1700 C C . PHE A 1 203 ? 17.752 -3.278 -15.832 1.00 57.19 203 PHE A C 1
ATOM 1702 O O . PHE A 1 203 ? 18.959 -3.475 -15.987 1.00 57.19 203 PHE A O 1
ATOM 1709 N N . CYS A 1 204 ? 17.213 -2.076 -15.627 1.00 58.69 204 CYS A N 1
ATOM 1710 C CA . CYS A 1 204 ? 17.938 -0.867 -15.236 1.00 58.69 204 CYS A CA 1
ATOM 1711 C C . CYS A 1 204 ? 17.041 -0.038 -14.320 1.00 58.69 204 CYS A C 1
ATOM 1713 O O . CYS A 1 204 ? 16.417 0.923 -14.776 1.00 58.69 204 CYS A O 1
ATOM 1715 N N . ASP A 1 205 ? 16.926 -0.445 -13.062 1.00 51.41 205 ASP A N 1
ATOM 1716 C CA . ASP A 1 205 ? 16.033 0.193 -12.088 1.00 51.41 205 ASP A CA 1
ATOM 1717 C C . ASP A 1 205 ? 16.775 1.077 -11.072 1.00 51.41 205 ASP A C 1
ATOM 1719 O O . ASP A 1 205 ? 16.159 1.891 -10.380 1.00 51.41 205 ASP A O 1
ATOM 1723 N N . ASN A 1 206 ? 18.104 0.976 -11.020 1.00 53.19 206 ASN A N 1
ATOM 1724 C CA . ASN A 1 206 ? 18.921 1.670 -10.036 1.00 53.19 206 ASN A CA 1
ATOM 1725 C C . ASN A 1 206 ? 20.285 2.127 -10.597 1.00 53.19 206 ASN A C 1
ATOM 1727 O O . ASN A 1 206 ? 20.654 1.878 -11.748 1.00 53.19 206 ASN A O 1
ATOM 1731 N N . GLY A 1 207 ? 21.052 2.833 -9.761 1.00 53.22 207 GLY A N 1
ATOM 1732 C CA . GLY A 1 207 ? 22.379 3.337 -10.128 1.00 53.22 207 GLY A CA 1
ATOM 1733 C C . GLY A 1 207 ? 23.450 2.251 -10.338 1.00 53.22 207 GLY A C 1
ATOM 1734 O O . GLY A 1 207 ? 24.410 2.482 -11.080 1.00 53.22 207 GLY A O 1
ATOM 1735 N N . GLU A 1 208 ? 23.306 1.068 -9.731 1.00 57.53 208 GLU A N 1
ATOM 1736 C CA . GLU A 1 208 ? 24.214 -0.071 -9.946 1.00 57.53 208 GLU A CA 1
ATOM 1737 C C . GLU A 1 208 ? 24.024 -0.658 -11.352 1.00 57.53 208 GLU A C 1
ATOM 1739 O O . GLU A 1 208 ? 25.008 -0.879 -12.063 1.00 57.53 208 GLU A O 1
ATOM 1744 N N . ASP A 1 209 ? 22.780 -0.795 -11.811 1.00 63.09 209 ASP A N 1
ATOM 1745 C CA . ASP A 1 209 ? 22.484 -1.279 -13.163 1.00 63.09 209 ASP A CA 1
ATOM 1746 C C . ASP A 1 209 ? 23.021 -0.330 -14.237 1.00 63.09 209 ASP A C 1
ATOM 1748 O O . ASP A 1 209 ? 23.564 -0.755 -15.255 1.00 63.09 209 ASP A O 1
ATOM 1752 N N . ILE A 1 210 ? 22.926 0.978 -14.005 1.00 66.44 210 ILE A N 1
ATOM 1753 C CA . ILE A 1 210 ? 23.446 1.988 -14.934 1.00 66.44 210 ILE A CA 1
ATOM 1754 C C . ILE A 1 210 ? 24.961 1.920 -15.022 1.00 66.44 210 ILE A C 1
ATOM 1756 O O . ILE A 1 210 ? 25.511 2.037 -16.117 1.00 66.44 210 ILE A O 1
ATOM 1760 N N . SER A 1 211 ? 25.631 1.687 -13.894 1.00 68.06 211 SER A N 1
ATOM 1761 C CA . SER A 1 211 ? 27.075 1.469 -13.883 1.00 68.06 211 SER A CA 1
ATOM 1762 C C . SER A 1 211 ? 27.433 0.271 -14.761 1.00 68.06 211 SER A C 1
ATOM 1764 O O . SER A 1 211 ? 28.300 0.395 -15.624 1.00 68.06 211 SER A O 1
ATOM 1766 N N . PHE A 1 212 ? 26.686 -0.832 -14.654 1.00 73.69 212 PHE A N 1
ATOM 1767 C CA . PHE A 1 212 ? 26.859 -2.004 -15.514 1.00 73.69 212 PHE A CA 1
ATOM 1768 C C . PHE A 1 212 ? 26.621 -1.689 -17.002 1.00 73.69 212 PHE A C 1
ATOM 1770 O O . PHE A 1 212 ? 27.423 -2.065 -17.860 1.00 73.69 212 PHE A O 1
ATOM 1777 N N . VAL A 1 213 ? 25.562 -0.953 -17.346 1.00 74.62 213 VAL A N 1
ATOM 1778 C CA . VAL A 1 213 ? 25.289 -0.537 -18.737 1.00 74.62 213 VAL A CA 1
ATOM 1779 C C . VAL A 1 213 ? 26.398 0.346 -19.297 1.00 74.62 213 VAL A C 1
ATOM 1781 O O . VAL A 1 213 ? 26.831 0.173 -20.440 1.00 74.62 213 VAL A O 1
ATOM 1784 N N . VAL A 1 214 ? 26.869 1.296 -18.497 1.00 74.94 214 VAL A N 1
ATOM 1785 C CA . VAL A 1 214 ? 27.928 2.227 -18.878 1.00 74.94 214 VAL A CA 1
ATOM 1786 C C . VAL A 1 214 ? 29.246 1.489 -19.059 1.00 74.94 214 VAL A C 1
ATOM 1788 O O . VAL A 1 214 ? 29.930 1.745 -20.046 1.00 74.94 214 VAL A O 1
ATOM 1791 N N . GLU A 1 215 ? 29.576 0.538 -18.187 1.00 73.69 215 GLU A N 1
ATOM 1792 C CA . GLU A 1 215 ? 30.744 -0.336 -18.327 1.00 73.69 215 GLU A CA 1
ATOM 1793 C C . GLU A 1 215 ? 30.708 -1.131 -19.639 1.00 73.69 215 GLU A C 1
ATOM 1795 O O . GLU A 1 215 ? 31.681 -1.093 -20.390 1.00 73.69 215 GLU A O 1
ATOM 1800 N N . ASN A 1 216 ? 29.567 -1.728 -20.003 1.00 74.38 216 ASN A N 1
ATOM 1801 C CA . ASN A 1 216 ? 29.417 -2.435 -21.285 1.00 74.38 216 ASN A CA 1
ATOM 1802 C C . ASN A 1 216 ? 29.612 -1.504 -22.497 1.00 74.38 216 ASN A C 1
ATOM 1804 O O . ASN A 1 216 ? 30.175 -1.893 -23.526 1.00 74.38 216 ASN A O 1
ATOM 1808 N N . ILE A 1 217 ? 29.185 -0.242 -22.393 1.00 75.69 217 ILE A N 1
ATOM 1809 C CA . ILE A 1 217 ? 29.444 0.750 -23.443 1.00 75.69 217 ILE A CA 1
ATOM 1810 C C . ILE A 1 217 ? 30.906 1.160 -23.472 1.00 75.69 217 ILE A C 1
ATOM 1812 O O . ILE A 1 217 ? 31.461 1.295 -24.562 1.00 75.69 217 ILE A O 1
ATOM 1816 N N . LEU A 1 218 ? 31.541 1.354 -22.323 1.00 72.31 218 LEU A N 1
ATOM 1817 C CA . LEU A 1 218 ? 32.965 1.659 -22.262 1.00 72.31 218 LEU A CA 1
ATOM 1818 C C . LEU A 1 218 ? 33.786 0.532 -22.885 1.00 72.31 218 LEU A C 1
ATOM 1820 O O . LEU A 1 218 ? 34.635 0.823 -23.725 1.00 72.31 218 LEU A O 1
ATOM 1824 N N . ASP A 1 219 ? 33.462 -0.725 -22.597 1.00 66.38 219 ASP A N 1
ATOM 1825 C CA . ASP A 1 219 ? 34.097 -1.886 -23.223 1.00 66.38 219 ASP A CA 1
ATOM 1826 C C . ASP A 1 219 ? 33.914 -1.877 -24.748 1.00 66.38 219 ASP A C 1
ATOM 1828 O O . ASP A 1 219 ? 34.875 -2.087 -25.488 1.00 66.38 219 ASP A O 1
ATOM 1832 N N . SER A 1 220 ? 32.726 -1.524 -25.250 1.00 63.28 220 SER A N 1
ATOM 1833 C CA . SER A 1 220 ? 32.495 -1.383 -26.698 1.00 63.28 220 SER A CA 1
ATOM 1834 C C . SER A 1 220 ? 33.294 -0.237 -27.341 1.00 63.28 220 SER A C 1
ATOM 1836 O O . SER A 1 220 ? 33.711 -0.339 -28.491 1.00 63.28 220 SER A O 1
ATOM 1838 N N . VAL A 1 221 ? 33.532 0.854 -26.606 1.00 53.47 221 VAL A N 1
ATOM 1839 C CA . VAL A 1 221 ? 34.221 2.061 -27.098 1.00 53.47 221 VAL A CA 1
ATOM 1840 C C . VAL A 1 221 ? 35.743 1.907 -27.049 1.00 53.47 221 VAL A C 1
ATOM 1842 O O . VAL A 1 221 ? 36.432 2.419 -27.927 1.00 53.47 221 VAL A O 1
ATOM 1845 N N . VAL A 1 222 ? 36.278 1.200 -26.053 1.00 54.34 222 VAL A N 1
ATOM 1846 C CA . VAL A 1 222 ? 37.725 0.964 -25.891 1.00 54.34 222 VAL A CA 1
ATOM 1847 C C . VAL A 1 222 ? 38.251 -0.055 -26.910 1.00 54.34 222 VAL A C 1
ATOM 1849 O O . VAL A 1 222 ? 39.420 -0.011 -27.278 1.00 54.34 222 VAL A O 1
ATOM 1852 N N . VAL A 1 223 ? 37.397 -0.951 -27.412 1.00 50.94 223 VAL A N 1
ATOM 1853 C CA . VAL A 1 223 ? 37.768 -1.932 -28.448 1.00 50.94 223 VAL A CA 1
ATOM 1854 C C . VAL A 1 223 ? 37.870 -1.301 -29.850 1.00 50.94 223 VAL A C 1
ATOM 1856 O O . VAL A 1 223 ? 38.577 -1.833 -30.706 1.00 50.94 223 VAL A O 1
ATOM 1859 N N . GLU A 1 224 ? 37.214 -0.161 -30.096 1.00 45.91 224 GLU A N 1
ATOM 1860 C CA . GLU A 1 224 ? 37.228 0.546 -31.391 1.00 45.91 224 GLU A CA 1
ATOM 1861 C C . GLU A 1 224 ? 38.329 1.626 -31.525 1.00 45.91 224 GLU A C 1
ATOM 1863 O O . GLU A 1 224 ? 38.420 2.275 -32.572 1.00 45.91 224 GLU A O 1
ATOM 1868 N N . SER A 1 225 ? 39.178 1.819 -30.504 1.00 42.12 225 SER A N 1
ATOM 1869 C CA . SER A 1 225 ? 40.285 2.802 -30.478 1.00 42.12 225 SER A CA 1
ATOM 1870 C C . SER A 1 225 ? 41.668 2.177 -30.624 1.00 42.12 225 SER A C 1
ATOM 1872 O O . SER A 1 225 ? 42.516 2.784 -31.319 1.00 42.12 225 SER A O 1
#

Foldseek 3Di:
DQWKKKKKDWKAKAFPDDLADLVLVLVLLVQQCPDPFKHWDFDNVPDDHGDITITMMIGRDWPVVSQQFSFVDRCPVPDLVSLVSQFRIKMWDFMWMGTPPPQATKTWIWMWTWHQDPSGTGIDTPDIDIDGDDDALVVCVVVPVNVVSWDFCDLVVLVVVLVVLVVVLVVDPDPLLVVLSVVSNPDDSVRVRVLCVVVVNTDDPDPVSVVVSSVVSSVVVVVVD

Secondary structure (DSSP, 8-state):
---EEEEEEEEEEEESSS---HHHHHHHHHHHTT-TTEEEE--TTT--TTSEEEEEEEEEB-HHHHHTTTTTSS-TTS-HHHHHHHTTEEEEEEEEEEETTTTEEEEEEEEEEEEEETTEEEEEEEEEEEEEPP--HHHHHHTT-TTTT-S---HHHHHHHHHHHHHHHTT---HHHHHHHHHHHHS-HHHHHHHHHHTT-----SHHHHHHHHHHHHHHHHTT-

pLDDT: mean 82.69, std 12.71, range [42.12, 97.5]